Protein AF-J9FDC0-F1 (afdb_monomer)

Sequence (183 aa):
FRLLPKELAAETFVEMDTDAQEILIQGFSDRELREVLDELYVDDAVDIVEEMPANVVRRILAQADPDMRKQINEILRYPENSAGSIMTTEYVALGPDMTVEEAIKRIRRTGIDKETIYTCYVTVGRKLIGLVTVKDLLMCQDDDETLSNIMESNVISVGTLEDKEDVAQMFSKYNFLALPVVD

Solvent-accessible surface area (backbone atoms only — not comparable to f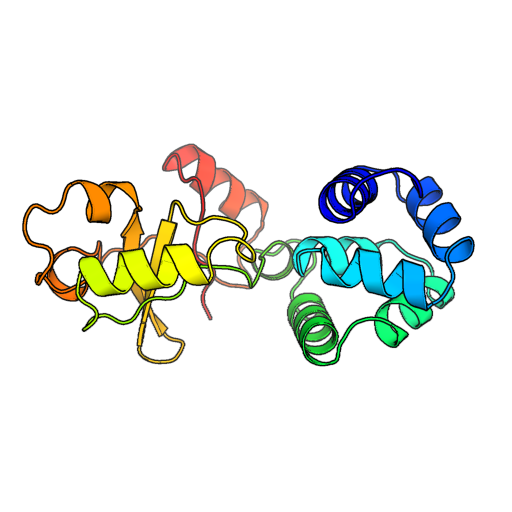ull-atom values): 10344 Å² total; per-residue (Å²): 108,97,85,50,58,62,63,62,36,25,59,53,48,71,76,43,55,68,71,58,41,50,54,48,60,71,71,42,54,70,65,56,48,26,58,36,53,77,59,48,55,56,33,61,53,37,53,54,47,74,76,41,57,73,75,55,33,56,49,51,63,69,44,42,53,75,65,60,41,49,51,35,63,55,34,73,68,36,56,85,62,13,39,32,41,74,46,66,83,41,61,42,79,42,52,42,82,34,24,38,50,56,48,54,54,47,44,75,73,53,37,86,77,24,84,42,60,59,58,29,38,25,32,62,91,90,42,81,59,24,32,43,36,49,65,55,55,72,67,50,90,52,52,79,45,37,38,67,80,71,37,47,59,88,66,78,66,45,44,38,79,37,46,40,69,60,52,53,49,48,33,68,75,68,68,49,95,75,76,53,73,46,133

Nearest PDB structures (foldseek):
  8gpv-assembly1_A-2  TM=9.488E-01  e=2.029E-16  Clostridiales bacterium
  5x9g-assembly1_A  TM=9.330E-01  e=2.149E-16  Thermus thermophilus HB8
  5x9h-assembly1_A  TM=9.234E-01  e=4.296E-16  Thermus thermophilus HB8
  2oux-assembly1_B  TM=9.269E-01  e=1.153E-14  Enterococcus faecalis V583
  8gps-assembly1_A-2  TM=9.498E-01  e=3.453E-14  Chryseobacterium hispalense

pLDDT: mean 95.39, std 2.5, range [82.69, 98.75]

Foldseek 3Di:
DVVDDLLVVLVVLLPDDLVVNQVVLVVDDLVNLLSSLVNDFLLSLLVNLVSDDPVSNVSNLVSHDPVSNVLSVVLVVAPCFFPSNNDTPQAAEDEQADFLLRSVVSCVVRVVSHPHQQKHFYDDPNDTQFIDGVVQSVPDPDRNDTNNVRTHRPADAAERHHGNVVVVVVCVVVVDPDHHYDD

Mean predicted aligned error: 3.33 Å

Structure (mmCIF, N/CA/C/O backbone):
data_AF-J9FDC0-F1
#
_entry.id   AF-J9FDC0-F1
#
loop_
_atom_site.group_PDB
_atom_site.id
_atom_site.type_symbol
_atom_site.label_atom_id
_atom_site.label_alt_id
_atom_site.label_comp_id
_atom_site.label_asym_id
_atom_site.label_entity_id
_atom_site.label_seq_id
_atom_site.pdbx_PDB_ins_code
_atom_site.Cartn_x
_atom_site.Cartn_y
_atom_site.Cartn_z
_atom_site.occupancy
_atom_site.B_iso_or_equiv
_atom_site.auth_seq_id
_atom_site.auth_comp_id
_atom_site.auth_asym_id
_atom_site.auth_atom_id
_atom_site.pdbx_PDB_model_num
ATOM 1 N N . PHE A 1 1 ? 17.145 16.347 -12.816 1.00 82.69 1 PHE A N 1
ATOM 2 C CA . PHE A 1 1 ? 17.061 15.013 -12.201 1.00 82.69 1 PHE A CA 1
ATOM 3 C C . PHE A 1 1 ? 18.064 14.826 -11.062 1.00 82.69 1 PHE A C 1
ATOM 5 O O . PHE A 1 1 ? 17.683 15.062 -9.934 1.00 82.69 1 PHE A O 1
ATOM 12 N N . ARG A 1 2 ? 19.360 14.561 -11.309 1.00 83.81 2 ARG A N 1
ATOM 13 C CA . ARG A 1 2 ? 20.382 14.243 -10.269 1.00 83.81 2 ARG A CA 1
ATOM 14 C C . ARG A 1 2 ? 20.638 15.278 -9.153 1.00 83.81 2 ARG A C 1
ATOM 16 O O . ARG A 1 2 ? 21.416 15.011 -8.248 1.00 83.81 2 ARG A O 1
ATOM 23 N N . LEU A 1 3 ? 20.068 16.476 -9.261 1.00 89.94 3 LEU A N 1
ATOM 24 C CA . LEU A 1 3 ? 20.178 17.532 -8.246 1.00 89.94 3 LEU A CA 1
ATOM 25 C C . LEU A 1 3 ? 18.950 17.597 -7.327 1.00 89.94 3 LEU A C 1
ATOM 27 O O . LEU A 1 3 ? 18.958 18.374 -6.377 1.00 89.94 3 LEU A O 1
ATOM 31 N N . LEU A 1 4 ? 17.893 16.844 -7.639 1.00 91.31 4 LEU A N 1
ATOM 32 C CA . LEU A 1 4 ? 16.689 16.783 -6.822 1.00 91.31 4 LEU A CA 1
ATOM 33 C C . LEU A 1 4 ? 16.955 15.927 -5.570 1.00 91.31 4 LEU A C 1
ATOM 35 O O . LEU A 1 4 ? 17.741 14.976 -5.647 1.00 91.31 4 LEU A O 1
ATOM 39 N N . PRO A 1 5 ? 16.317 16.242 -4.427 1.00 92.19 5 PRO A N 1
ATOM 40 C CA . PRO A 1 5 ? 16.155 15.285 -3.333 1.00 92.19 5 PRO A CA 1
ATOM 41 C C . PRO A 1 5 ? 15.552 13.972 -3.846 1.00 92.19 5 PRO A C 1
ATOM 43 O O . PRO A 1 5 ? 14.833 13.994 -4.840 1.00 92.19 5 PRO A O 1
ATOM 46 N N . LYS A 1 6 ? 15.845 12.852 -3.178 1.00 89.00 6 LYS A N 1
ATOM 47 C CA . LYS A 1 6 ? 15.461 11.510 -3.644 1.00 89.00 6 LYS A CA 1
ATOM 48 C C . LYS A 1 6 ? 13.952 11.359 -3.841 1.00 89.00 6 LYS A C 1
ATOM 50 O O . LYS A 1 6 ? 13.545 11.089 -4.963 1.00 89.00 6 LYS A O 1
ATOM 55 N N . GLU A 1 7 ? 13.172 11.668 -2.808 1.00 88.75 7 GLU A N 1
ATOM 56 C CA . GLU A 1 7 ? 11.700 11.681 -2.835 1.00 88.75 7 GLU A CA 1
ATOM 57 C C . GLU A 1 7 ? 11.172 12.489 -4.033 1.00 88.75 7 GLU A C 1
ATOM 59 O O . GLU A 1 7 ? 10.509 11.958 -4.915 1.00 88.75 7 GLU A O 1
ATOM 64 N N . LEU A 1 8 ? 11.589 13.755 -4.163 1.00 91.75 8 LEU A N 1
ATOM 65 C CA . LEU A 1 8 ? 11.153 14.612 -5.271 1.00 91.75 8 LEU A CA 1
ATOM 66 C C . LEU A 1 8 ? 11.609 14.091 -6.646 1.00 91.75 8 LEU A C 1
ATOM 68 O O . LEU A 1 8 ? 10.945 14.327 -7.654 1.00 91.75 8 LEU A O 1
ATOM 72 N N . ALA A 1 9 ? 12.769 13.435 -6.722 1.00 93.31 9 ALA A N 1
ATOM 73 C CA . ALA A 1 9 ? 13.246 12.824 -7.956 1.00 93.31 9 ALA A CA 1
ATOM 74 C C . ALA A 1 9 ? 12.359 11.646 -8.369 1.00 93.31 9 ALA A C 1
ATOM 76 O O . ALA A 1 9 ? 12.083 11.523 -9.559 1.00 93.31 9 ALA A O 1
ATOM 77 N N . ALA A 1 10 ? 11.924 10.827 -7.410 1.00 92.38 10 ALA A N 1
ATOM 78 C CA . ALA A 1 10 ? 11.014 9.710 -7.623 1.00 92.38 10 ALA A CA 1
ATOM 79 C C . ALA A 1 10 ? 9.615 10.201 -8.022 1.00 92.38 10 ALA A C 1
ATOM 81 O O . ALA A 1 10 ? 9.149 9.834 -9.095 1.00 92.38 10 ALA A O 1
ATOM 82 N N . GLU A 1 11 ? 9.029 11.147 -7.280 1.00 91.88 11 GLU A N 1
ATOM 83 C CA . GLU A 1 11 ? 7.750 11.785 -7.643 1.00 91.88 11 GLU A CA 1
ATOM 84 C C . GLU A 1 11 ? 7.802 12.390 -9.053 1.00 91.88 11 GLU A C 1
ATOM 86 O O . GLU A 1 11 ? 6.924 12.177 -9.881 1.00 91.88 11 GLU A O 1
ATOM 91 N N . THR A 1 12 ? 8.881 13.116 -9.372 1.00 94.50 12 THR A N 1
ATOM 92 C CA . THR A 1 12 ? 9.052 13.674 -10.720 1.00 94.50 12 THR A CA 1
ATOM 93 C C . THR A 1 12 ? 9.171 12.567 -11.761 1.00 94.50 12 THR A C 1
ATOM 95 O O . THR A 1 12 ? 8.684 12.741 -12.866 1.00 94.50 12 THR A O 1
ATOM 98 N N . PHE A 1 13 ? 9.862 11.470 -11.446 1.00 94.81 13 PHE A N 1
ATOM 99 C CA . PHE A 1 13 ? 10.098 10.368 -12.373 1.00 94.81 13 PHE A CA 1
ATOM 100 C C . PHE A 1 13 ? 8.802 9.652 -12.760 1.00 94.81 13 PHE A C 1
ATOM 102 O O . PHE A 1 13 ? 8.620 9.377 -13.944 1.00 94.81 13 PHE A O 1
ATOM 109 N N . VAL A 1 14 ? 7.907 9.401 -11.802 1.00 93.69 14 VAL A N 1
ATOM 110 C CA . VAL A 1 14 ? 6.600 8.760 -12.048 1.00 93.69 14 VAL A CA 1
ATOM 111 C C . VAL A 1 14 ? 5.737 9.600 -12.989 1.00 93.69 14 VAL A C 1
ATOM 113 O O . VAL A 1 14 ? 5.135 9.071 -13.912 1.00 93.69 14 VAL A O 1
ATOM 116 N N . GLU A 1 15 ? 5.772 10.924 -12.841 1.00 94.25 15 GLU A N 1
ATOM 117 C CA . GLU A 1 15 ? 4.987 11.864 -13.656 1.00 94.25 15 GLU A CA 1
ATOM 118 C C . GLU A 1 15 ? 5.563 12.126 -15.065 1.00 94.25 15 GLU A C 1
ATOM 120 O O . GLU A 1 15 ? 5.009 12.908 -15.845 1.00 94.25 15 GLU A O 1
ATOM 125 N N . MET A 1 16 ? 6.718 11.543 -15.402 1.00 95.25 16 MET A N 1
ATOM 126 C CA . MET A 1 16 ? 7.327 11.694 -16.726 1.00 95.25 16 MET A CA 1
ATOM 127 C C . MET A 1 16 ? 6.704 10.746 -17.746 1.00 95.25 16 MET A C 1
ATOM 129 O O . MET A 1 16 ? 6.276 9.646 -17.421 1.00 95.25 16 MET A O 1
ATOM 133 N N . ASP A 1 17 ? 6.739 11.145 -19.016 1.00 95.19 17 ASP A N 1
ATOM 134 C CA . ASP A 1 17 ? 6.401 10.241 -20.109 1.00 95.19 17 ASP A CA 1
ATOM 135 C C . ASP A 1 17 ? 7.356 9.036 -20.174 1.00 95.19 17 ASP A C 1
ATOM 137 O O . ASP A 1 17 ? 8.543 9.134 -19.837 1.00 95.19 17 ASP A O 1
ATOM 141 N N . THR A 1 18 ? 6.834 7.910 -20.662 1.00 93.50 18 THR A N 1
ATOM 142 C CA . THR A 1 18 ? 7.538 6.625 -20.768 1.00 93.50 18 THR A CA 1
ATOM 143 C C . THR A 1 18 ? 8.871 6.753 -21.522 1.00 93.50 18 THR A C 1
ATOM 145 O O . THR A 1 18 ? 9.878 6.174 -21.112 1.00 93.50 18 THR A O 1
ATOM 148 N N . ASP A 1 19 ? 8.934 7.565 -22.587 1.00 95.06 19 ASP A N 1
ATOM 149 C CA . ASP A 1 19 ? 10.169 7.778 -23.359 1.00 95.06 19 ASP A CA 1
ATOM 150 C C . ASP A 1 19 ? 11.252 8.453 -22.496 1.00 95.06 19 ASP A C 1
ATOM 152 O O . ASP A 1 19 ? 12.425 8.057 -22.496 1.00 95.06 19 ASP A O 1
ATOM 156 N N . ALA A 1 20 ? 10.879 9.478 -21.730 1.00 95.75 20 ALA A N 1
ATOM 157 C CA . ALA A 1 20 ? 11.798 10.179 -20.847 1.00 95.75 20 ALA A CA 1
ATOM 158 C C . ALA A 1 20 ? 12.219 9.328 -19.637 1.00 95.75 20 ALA A C 1
ATOM 160 O O . ALA A 1 20 ? 13.398 9.356 -19.256 1.00 95.75 20 ALA A O 1
ATOM 161 N N . GLN A 1 21 ? 11.300 8.539 -19.071 1.00 95.81 21 GLN A N 1
ATOM 162 C CA . GLN A 1 21 ? 11.619 7.539 -18.053 1.00 95.81 21 GLN A CA 1
ATOM 163 C C . GLN A 1 21 ? 12.634 6.519 -18.588 1.00 95.81 21 GLN A C 1
ATOM 165 O O . GLN A 1 21 ? 13.659 6.285 -17.944 1.00 95.81 21 GLN A O 1
ATOM 170 N N . GLU A 1 22 ? 12.431 5.975 -19.794 1.00 95.69 22 GLU A N 1
ATOM 171 C CA . GLU A 1 22 ? 13.366 5.035 -20.418 1.00 95.69 22 GLU A CA 1
ATOM 172 C C . GLU A 1 22 ? 14.766 5.652 -20.561 1.00 95.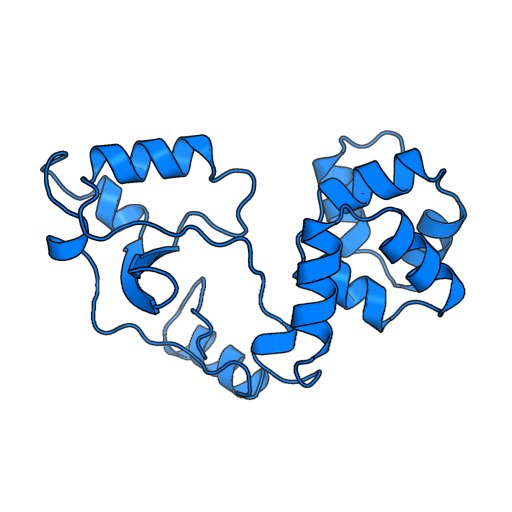69 22 GLU A C 1
ATOM 174 O O . GLU A 1 22 ? 15.765 5.038 -20.163 1.00 95.69 22 GLU A O 1
ATOM 179 N N . ILE A 1 23 ? 14.856 6.881 -21.082 1.00 95.38 23 ILE A N 1
ATOM 180 C CA . ILE A 1 23 ? 16.129 7.603 -21.237 1.00 95.38 23 ILE A CA 1
ATOM 181 C C . ILE A 1 23 ? 16.850 7.732 -19.890 1.00 95.38 23 ILE A C 1
ATOM 183 O O . ILE A 1 23 ? 18.066 7.516 -19.807 1.00 95.38 23 ILE A O 1
ATOM 187 N N . LEU A 1 24 ? 16.118 8.076 -18.830 1.00 94.88 24 LEU A N 1
ATOM 188 C CA . LEU A 1 24 ? 16.674 8.207 -17.488 1.00 94.88 24 LEU A CA 1
ATOM 189 C C . LEU A 1 24 ? 17.163 6.866 -16.944 1.00 94.88 24 LEU A C 1
ATOM 191 O O . LEU A 1 24 ? 18.319 6.782 -16.525 1.00 94.88 24 LEU A O 1
ATOM 195 N N . ILE A 1 25 ? 16.348 5.810 -17.026 1.00 94.56 25 ILE A N 1
ATOM 196 C CA . ILE A 1 25 ? 16.728 4.473 -16.560 1.00 94.56 25 ILE A CA 1
ATOM 197 C C . ILE A 1 25 ? 17.989 4.006 -17.284 1.00 94.56 25 ILE A C 1
ATOM 199 O O . ILE A 1 25 ? 18.922 3.523 -16.642 1.00 94.56 25 ILE A O 1
ATOM 203 N N . GLN A 1 26 ? 18.068 4.174 -18.606 1.00 93.56 26 GLN A N 1
ATOM 204 C CA . GLN A 1 26 ? 19.260 3.822 -19.380 1.00 93.56 26 GLN A CA 1
ATOM 205 C C . GLN A 1 26 ? 20.488 4.652 -18.970 1.00 93.56 26 GLN A C 1
ATOM 207 O O . GLN A 1 26 ? 21.601 4.122 -18.933 1.00 93.56 26 GLN A O 1
ATOM 212 N N . GLY A 1 27 ? 20.292 5.926 -18.626 1.00 93.94 27 GLY A N 1
ATOM 213 C CA . GLY A 1 27 ? 21.344 6.847 -18.197 1.00 93.94 27 GLY A CA 1
ATOM 214 C C . GLY A 1 27 ? 21.777 6.729 -16.730 1.00 93.94 27 GLY A C 1
ATOM 215 O O . GLY A 1 27 ? 22.812 7.301 -16.363 1.00 93.94 27 GLY A O 1
ATOM 216 N N . PHE A 1 28 ? 21.017 6.030 -15.886 1.00 95.00 28 PHE A N 1
ATOM 217 C CA . PHE A 1 28 ? 21.372 5.777 -14.492 1.00 95.00 28 PHE A CA 1
ATOM 218 C C . PHE A 1 28 ? 22.440 4.699 -14.365 1.00 95.00 28 PHE A C 1
ATOM 220 O O . PHE A 1 28 ? 22.511 3.753 -15.148 1.00 95.00 28 PHE A O 1
ATOM 227 N N . SER A 1 29 ? 23.268 4.813 -13.332 1.00 95.12 29 SER A N 1
ATOM 228 C CA . SER A 1 29 ? 23.983 3.673 -12.764 1.00 95.12 29 SER A CA 1
ATOM 229 C C . SER A 1 29 ? 23.015 2.760 -12.008 1.00 95.12 29 SER A C 1
ATOM 231 O O . SER A 1 29 ? 21.943 3.185 -11.591 1.00 95.12 29 SER A O 1
ATOM 233 N N . ASP A 1 30 ? 23.405 1.509 -11.772 1.00 95.06 30 ASP A N 1
ATOM 234 C CA . ASP A 1 30 ? 22.568 0.560 -11.024 1.00 95.06 30 ASP A CA 1
ATOM 235 C C . ASP A 1 30 ? 22.241 1.048 -9.604 1.00 95.06 30 ASP A C 1
ATOM 237 O O . ASP A 1 30 ? 21.142 0.822 -9.108 1.00 95.06 30 ASP A O 1
ATOM 241 N N . ARG A 1 31 ? 23.170 1.785 -8.978 1.00 93.56 31 ARG A N 1
ATOM 242 C CA . ARG A 1 31 ? 22.938 2.423 -7.679 1.00 93.56 31 ARG A CA 1
ATOM 243 C C . ARG A 1 31 ? 21.899 3.538 -7.765 1.00 93.56 31 ARG A C 1
ATOM 245 O O . ARG A 1 31 ? 21.030 3.592 -6.914 1.00 93.56 31 ARG A O 1
ATOM 252 N N . GLU A 1 32 ? 22.001 4.421 -8.757 1.00 93.31 32 GLU A N 1
ATOM 253 C CA . GLU A 1 32 ? 21.024 5.506 -8.943 1.00 93.31 32 GLU A CA 1
ATOM 254 C C . GLU A 1 32 ? 19.632 4.948 -9.249 1.00 93.31 32 GLU A C 1
ATOM 256 O O . GLU A 1 32 ? 18.658 5.435 -8.694 1.00 93.31 32 GLU A O 1
ATOM 261 N N . LEU A 1 33 ? 19.543 3.902 -10.079 1.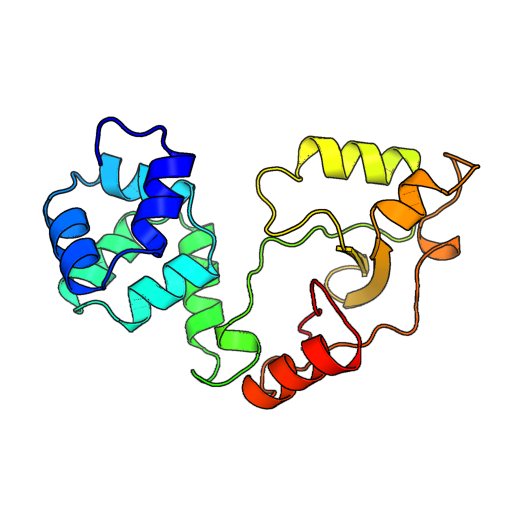00 94.31 33 LEU A N 1
ATOM 262 C CA . LEU A 1 33 ? 18.271 3.239 -10.354 1.00 94.31 33 LEU A CA 1
ATOM 263 C C . LEU A 1 33 ? 17.675 2.652 -9.073 1.00 94.31 33 LEU A C 1
ATOM 265 O O . LEU A 1 33 ? 16.506 2.884 -8.806 1.00 94.31 33 LEU A O 1
ATOM 269 N N . ARG A 1 34 ? 18.475 1.949 -8.260 1.00 94.56 34 ARG A N 1
ATOM 270 C CA . ARG A 1 34 ? 18.004 1.444 -6.966 1.00 94.56 34 ARG A CA 1
ATOM 271 C C . ARG A 1 34 ? 17.505 2.565 -6.058 1.00 94.56 34 ARG A C 1
ATOM 273 O O . ARG A 1 34 ? 16.430 2.441 -5.510 1.00 94.56 34 ARG A O 1
ATOM 280 N N . GLU A 1 35 ? 18.249 3.663 -5.945 1.00 92.25 35 GLU A N 1
ATOM 281 C CA . GLU A 1 35 ? 17.840 4.795 -5.105 1.00 92.25 35 GLU A CA 1
ATOM 282 C C . GLU A 1 35 ? 16.529 5.448 -5.556 1.00 92.25 35 GLU A C 1
ATOM 284 O O . GLU A 1 35 ? 15.860 6.029 -4.718 1.00 92.25 35 GLU A O 1
ATOM 289 N N . VAL A 1 36 ? 16.182 5.390 -6.846 1.00 93.50 36 VAL A N 1
ATOM 290 C CA . VAL A 1 36 ? 14.864 5.834 -7.325 1.00 93.50 36 VAL A CA 1
ATOM 291 C C . VAL A 1 36 ? 13.804 4.789 -6.988 1.00 93.50 36 VAL A C 1
ATOM 293 O O . VAL A 1 36 ? 12.773 5.150 -6.445 1.00 93.50 36 VAL A O 1
ATOM 296 N N . LEU A 1 37 ? 14.069 3.507 -7.267 1.00 94.56 37 LEU A N 1
ATOM 297 C CA . LEU A 1 37 ? 13.124 2.415 -6.998 1.00 94.56 37 LEU A CA 1
ATOM 298 C C . LEU A 1 37 ? 12.781 2.268 -5.508 1.00 94.56 37 LEU A C 1
ATOM 300 O O . LEU A 1 37 ? 11.651 1.924 -5.199 1.00 94.56 37 LEU A O 1
ATOM 304 N N . ASP A 1 38 ? 13.734 2.529 -4.609 1.00 92.88 38 ASP A N 1
ATOM 305 C CA . ASP A 1 38 ? 13.538 2.464 -3.152 1.00 92.88 38 ASP A CA 1
ATOM 306 C C . ASP A 1 38 ? 12.535 3.524 -2.641 1.00 92.88 38 ASP A C 1
ATOM 308 O O . ASP A 1 38 ? 12.036 3.400 -1.527 1.00 92.88 38 ASP A O 1
ATOM 312 N N . GLU A 1 39 ? 12.265 4.566 -3.433 1.00 93.19 39 GLU A N 1
ATOM 313 C CA . GLU A 1 39 ? 11.354 5.671 -3.100 1.00 93.19 39 GLU A CA 1
ATOM 314 C C . GLU A 1 39 ? 10.018 5.573 -3.861 1.00 93.19 39 GLU A C 1
ATOM 316 O O . GLU A 1 39 ? 9.151 6.421 -3.673 1.00 93.19 39 GLU A O 1
ATOM 321 N N . LEU A 1 40 ? 9.858 4.582 -4.748 1.00 94.69 40 LEU A N 1
ATOM 322 C CA . LEU A 1 40 ? 8.609 4.356 -5.475 1.00 94.69 40 LEU A CA 1
ATOM 323 C C . LEU A 1 40 ? 7.656 3.497 -4.655 1.00 94.69 40 LEU A C 1
ATOM 325 O O . LEU A 1 40 ? 8.080 2.538 -4.002 1.00 94.69 40 LEU A O 1
ATOM 329 N N . TYR A 1 41 ? 6.364 3.777 -4.787 1.00 95.75 41 TYR A N 1
ATOM 330 C CA . TYR A 1 41 ? 5.352 2.810 -4.403 1.00 95.75 41 TYR A CA 1
ATOM 331 C C . TYR A 1 41 ? 5.285 1.669 -5.418 1.00 95.75 41 TYR A C 1
ATOM 333 O O . TYR A 1 41 ? 5.700 1.783 -6.578 1.00 95.75 41 TYR A O 1
ATOM 341 N N . VAL A 1 42 ? 4.814 0.514 -4.957 1.00 95.88 42 VAL A N 1
ATOM 342 C CA . VAL A 1 42 ? 4.785 -0.697 -5.776 1.00 95.88 42 VAL A CA 1
ATOM 343 C C . VAL A 1 42 ? 3.925 -0.542 -7.030 1.00 95.88 42 VAL A C 1
ATOM 345 O O . VAL A 1 42 ? 4.279 -1.098 -8.065 1.00 95.88 42 VAL A O 1
ATOM 348 N N . ASP A 1 43 ? 2.818 0.189 -6.953 1.00 95.69 43 ASP A N 1
ATOM 349 C CA . ASP A 1 43 ? 1.916 0.460 -8.070 1.00 95.69 43 ASP A CA 1
ATOM 350 C C . ASP A 1 43 ? 2.615 1.281 -9.155 1.00 95.69 43 ASP A C 1
ATOM 352 O O . ASP A 1 43 ? 2.651 0.840 -10.302 1.00 95.69 43 ASP A O 1
ATOM 356 N N . ASP A 1 44 ? 3.328 2.348 -8.788 1.00 95.50 44 ASP A N 1
ATOM 357 C CA . ASP A 1 44 ? 4.153 3.103 -9.740 1.00 95.50 44 ASP A CA 1
ATOM 358 C C . ASP A 1 44 ? 5.211 2.207 -10.404 1.00 95.50 44 ASP A C 1
ATOM 360 O O . ASP A 1 44 ? 5.440 2.241 -11.616 1.00 95.50 44 ASP A O 1
ATOM 364 N N . ALA A 1 45 ? 5.879 1.365 -9.608 1.00 95.31 45 ALA A N 1
ATOM 365 C CA . ALA A 1 45 ? 6.890 0.447 -10.119 1.00 95.31 45 ALA A CA 1
ATOM 366 C C . ALA A 1 45 ? 6.298 -0.615 -11.064 1.00 95.31 45 ALA A C 1
ATOM 368 O O . ALA A 1 45 ? 6.987 -1.059 -11.989 1.00 95.31 45 ALA A O 1
ATOM 369 N N . VAL A 1 46 ? 5.052 -1.037 -10.833 1.00 95.50 46 VAL A N 1
ATOM 370 C CA . VAL A 1 46 ? 4.307 -1.939 -11.717 1.00 95.50 46 VAL A CA 1
ATOM 371 C C . VAL A 1 46 ? 3.993 -1.241 -13.031 1.00 95.50 46 VAL A C 1
ATOM 373 O O . VAL A 1 46 ? 4.359 -1.796 -14.067 1.00 95.50 46 VAL A O 1
ATOM 376 N N . ASP A 1 47 ? 3.434 -0.033 -12.993 1.00 93.19 47 ASP A N 1
ATOM 377 C CA . ASP A 1 47 ? 3.092 0.748 -14.188 1.00 93.19 47 ASP A CA 1
ATOM 378 C C . ASP A 1 47 ? 4.321 0.931 -15.090 1.00 93.19 47 ASP A C 1
ATOM 380 O O . ASP A 1 47 ? 4.305 0.607 -16.282 1.00 93.19 47 ASP A O 1
ATOM 384 N N . ILE A 1 48 ? 5.459 1.311 -14.498 1.00 94.00 48 ILE A N 1
ATOM 385 C CA . ILE A 1 48 ? 6.728 1.415 -15.227 1.00 94.00 48 ILE A CA 1
ATOM 386 C C . ILE A 1 48 ? 7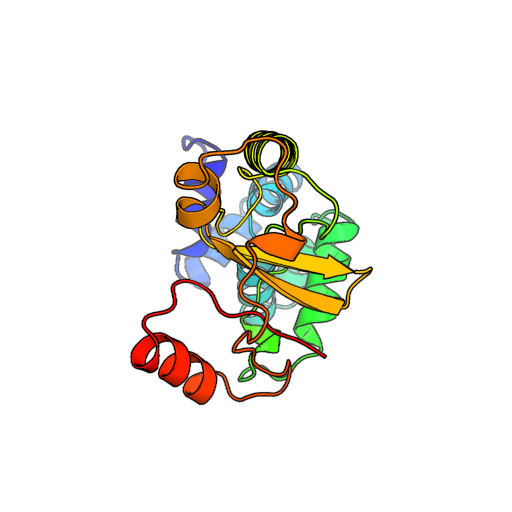.123 0.059 -15.834 1.00 94.00 48 ILE A C 1
ATOM 388 O O . ILE A 1 48 ? 7.605 -0.013 -16.962 1.00 94.00 48 ILE A O 1
ATOM 392 N N . VAL A 1 49 ? 6.974 -1.051 -15.111 1.00 94.69 49 VAL A N 1
ATOM 393 C CA . VAL A 1 49 ? 7.335 -2.376 -15.641 1.00 94.69 49 VAL A CA 1
ATOM 394 C C . VAL A 1 49 ? 6.432 -2.804 -16.803 1.00 94.69 49 VAL A C 1
ATOM 396 O O . VAL A 1 49 ? 6.931 -3.468 -17.716 1.00 94.69 49 VAL A O 1
ATOM 399 N N . GLU A 1 50 ? 5.152 -2.441 -16.793 1.00 93.25 50 GLU A N 1
ATOM 400 C CA . GLU A 1 50 ? 4.200 -2.787 -17.854 1.00 93.25 50 GLU A CA 1
ATOM 401 C C . GLU A 1 50 ? 4.471 -2.028 -19.160 1.00 93.25 50 GLU A C 1
ATOM 403 O O . GLU A 1 50 ? 4.369 -2.613 -20.243 1.00 93.25 50 GLU A O 1
ATOM 408 N N . GLU A 1 51 ? 4.891 -0.765 -19.074 1.00 91.81 51 GLU A N 1
ATOM 409 C CA . GLU A 1 51 ? 5.125 0.076 -20.253 1.00 91.81 51 GLU A CA 1
ATOM 410 C C . GLU A 1 51 ? 6.539 -0.055 -20.850 1.00 91.81 51 GLU A C 1
ATOM 412 O O . GLU A 1 51 ? 6.777 0.301 -22.010 1.00 91.81 51 GLU A O 1
ATOM 417 N N . MET A 1 52 ? 7.502 -0.583 -20.089 1.00 94.75 52 MET A N 1
ATOM 418 C CA . MET A 1 52 ? 8.914 -0.563 -20.479 1.00 94.75 52 MET A CA 1
ATOM 419 C C . MET A 1 52 ? 9.342 -1.730 -21.391 1.00 94.75 52 MET A C 1
ATOM 421 O O . MET A 1 52 ? 8.918 -2.880 -21.234 1.00 94.75 52 MET A O 1
ATOM 425 N N . PRO A 1 53 ? 10.318 -1.511 -22.297 1.00 95.50 53 PRO A N 1
ATOM 426 C CA . PRO A 1 53 ? 10.916 -2.585 -23.084 1.00 95.50 53 PRO A CA 1
ATOM 427 C C . PRO A 1 53 ? 11.574 -3.673 -22.221 1.00 95.50 53 PRO A C 1
ATOM 429 O O . PRO A 1 53 ? 12.179 -3.415 -21.178 1.00 95.50 53 PRO A O 1
ATOM 432 N N . ALA A 1 54 ? 11.576 -4.917 -22.708 1.00 95.00 54 ALA A N 1
ATOM 433 C CA . ALA A 1 54 ? 12.034 -6.081 -21.939 1.00 95.00 54 ALA A CA 1
ATOM 434 C C . ALA A 1 54 ? 13.476 -5.982 -21.387 1.00 95.00 54 ALA A C 1
ATOM 436 O O . ALA A 1 54 ? 13.806 -6.616 -20.383 1.00 95.00 54 ALA A O 1
ATOM 437 N N . ASN A 1 55 ? 14.380 -5.244 -22.040 1.00 93.88 55 ASN A N 1
ATOM 438 C CA . ASN A 1 55 ? 15.732 -4.985 -21.525 1.00 93.88 55 ASN A CA 1
ATOM 439 C C . ASN A 1 55 ? 15.735 -4.043 -20.317 1.00 93.88 55 ASN A C 1
ATOM 441 O O . ASN A 1 55 ? 16.537 -4.256 -19.408 1.00 93.88 55 ASN A O 1
ATOM 445 N N . VAL A 1 56 ? 14.851 -3.048 -20.310 1.00 95.25 56 VAL A N 1
ATOM 446 C CA . VAL A 1 56 ? 14.682 -2.082 -19.224 1.00 95.25 56 VAL A CA 1
ATOM 447 C C . VAL A 1 56 ? 14.006 -2.761 -18.035 1.00 95.25 56 VAL A C 1
ATOM 449 O O . VAL A 1 56 ? 14.559 -2.735 -16.938 1.00 95.25 56 VAL A O 1
ATOM 452 N N . VAL A 1 57 ? 12.929 -3.517 -18.273 1.00 95.88 57 VAL A N 1
ATOM 453 C CA . VAL A 1 57 ? 12.244 -4.330 -17.248 1.00 95.88 57 VAL A CA 1
ATOM 454 C C . VAL A 1 57 ? 13.212 -5.261 -16.521 1.00 95.88 57 VAL A C 1
ATOM 456 O O . VAL A 1 57 ? 13.260 -5.297 -15.292 1.00 95.88 57 VAL A O 1
ATOM 459 N N . ARG A 1 58 ? 14.060 -5.990 -17.263 1.00 95.06 58 ARG A N 1
ATOM 460 C CA . ARG A 1 58 ? 15.080 -6.861 -16.651 1.00 95.06 58 ARG A CA 1
ATOM 461 C C . ARG A 1 58 ? 16.016 -6.102 -15.717 1.00 95.06 58 ARG A C 1
ATOM 463 O O . ARG A 1 58 ? 16.478 -6.679 -14.736 1.00 95.06 58 ARG A O 1
ATOM 470 N N . ARG A 1 59 ? 16.328 -4.850 -16.044 1.00 95.06 59 ARG A N 1
ATOM 471 C CA . ARG A 1 59 ? 17.218 -4.011 -15.250 1.00 95.06 59 ARG A CA 1
ATOM 472 C C . ARG A 1 59 ? 16.519 -3.489 -13.997 1.00 95.06 59 ARG A C 1
ATOM 474 O O . ARG A 1 59 ? 17.108 -3.600 -12.929 1.00 95.06 59 ARG A O 1
ATOM 481 N N . ILE A 1 60 ? 15.272 -3.028 -14.113 1.00 95.50 60 ILE A N 1
ATOM 482 C CA . ILE A 1 60 ? 14.426 -2.628 -12.977 1.00 95.50 60 ILE A CA 1
ATOM 483 C C . ILE A 1 60 ? 14.325 -3.779 -11.971 1.00 95.50 60 ILE A C 1
ATOM 485 O O . ILE A 1 60 ? 14.766 -3.653 -10.832 1.00 95.50 60 ILE A O 1
ATOM 489 N N . LEU A 1 61 ? 13.881 -4.959 -12.418 1.00 95.75 61 LEU A N 1
ATOM 490 C CA . LEU A 1 61 ? 13.705 -6.137 -11.556 1.00 95.75 61 LEU A CA 1
ATOM 491 C C . LEU A 1 61 ? 15.018 -6.683 -10.967 1.00 95.75 61 LEU A C 1
ATOM 493 O O . LEU A 1 61 ? 14.992 -7.470 -10.018 1.00 95.75 61 LEU A O 1
ATOM 497 N N . ALA A 1 62 ? 16.167 -6.348 -11.558 1.00 95.69 62 ALA A N 1
ATOM 498 C CA . ALA A 1 62 ? 17.475 -6.704 -11.014 1.00 95.69 62 ALA A CA 1
ATOM 499 C C . ALA A 1 62 ? 17.942 -5.738 -9.916 1.00 95.69 62 ALA A C 1
ATOM 501 O O . ALA A 1 62 ? 18.760 -6.139 -9.086 1.00 95.69 62 ALA A O 1
ATOM 502 N N . GLN A 1 63 ? 17.456 -4.492 -9.923 1.00 96.44 63 GLN A N 1
ATOM 503 C CA . GLN A 1 63 ? 17.835 -3.474 -8.944 1.00 96.44 63 GLN A CA 1
ATOM 504 C C . GLN A 1 63 ? 16.827 -3.284 -7.816 1.00 96.44 63 GLN A C 1
ATOM 506 O O . GLN A 1 63 ? 17.273 -2.902 -6.734 1.00 96.44 63 GLN A O 1
ATOM 511 N N . ALA A 1 64 ? 15.550 -3.604 -8.046 1.00 96.06 64 ALA A N 1
ATOM 512 C CA . ALA A 1 64 ? 14.528 -3.679 -7.009 1.00 96.06 64 ALA A CA 1
ATOM 513 C C . ALA A 1 64 ? 14.954 -4.643 -5.894 1.00 96.06 64 ALA A C 1
ATOM 515 O O . ALA A 1 64 ? 15.535 -5.708 -6.157 1.00 96.06 64 ALA A O 1
ATOM 516 N N . ASP A 1 65 ? 14.661 -4.281 -4.649 1.00 95.31 65 ASP A N 1
ATOM 517 C CA . ASP A 1 65 ? 14.878 -5.178 -3.526 1.00 95.31 65 ASP A CA 1
ATOM 518 C C . ASP A 1 65 ? 13.961 -6.423 -3.622 1.00 95.31 65 ASP A C 1
ATOM 520 O O . ASP A 1 65 ? 13.001 -6.459 -4.404 1.00 95.31 65 ASP A O 1
ATOM 524 N N . PRO A 1 66 ? 14.268 -7.501 -2.880 1.00 95.62 66 PRO A N 1
ATOM 525 C CA . PRO A 1 66 ? 13.509 -8.744 -2.972 1.00 95.62 66 PRO A CA 1
ATOM 526 C C . PRO A 1 66 ? 12.020 -8.626 -2.618 1.00 95.62 66 PRO A C 1
ATOM 528 O O . PRO A 1 66 ? 11.226 -9.378 -3.191 1.00 95.62 66 PRO A O 1
ATOM 531 N N . ASP A 1 67 ? 11.650 -7.739 -1.692 1.00 94.56 67 ASP A N 1
ATOM 532 C CA . ASP A 1 67 ? 10.269 -7.565 -1.242 1.00 94.56 67 ASP A CA 1
ATOM 533 C C . ASP A 1 67 ? 9.477 -6.757 -2.276 1.00 94.56 67 ASP A C 1
ATOM 535 O O . ASP A 1 67 ? 8.456 -7.259 -2.755 1.00 94.56 67 ASP A O 1
ATOM 539 N N . MET A 1 68 ? 10.016 -5.624 -2.744 1.00 94.94 68 MET A N 1
ATOM 540 C CA . MET A 1 68 ? 9.449 -4.843 -3.853 1.00 94.94 68 MET A CA 1
ATOM 541 C C . MET A 1 68 ? 9.261 -5.716 -5.097 1.00 94.94 68 MET A C 1
ATOM 543 O O . MET A 1 68 ? 8.172 -5.827 -5.662 1.00 94.94 68 MET A O 1
ATOM 547 N N . ARG A 1 69 ? 10.299 -6.467 -5.491 1.00 95.94 69 ARG A N 1
ATOM 548 C CA . ARG A 1 69 ? 10.215 -7.391 -6.630 1.00 95.94 69 ARG A CA 1
ATOM 549 C C . ARG A 1 69 ? 9.115 -8.432 -6.444 1.00 95.94 69 ARG A C 1
ATOM 551 O O . ARG A 1 69 ? 8.477 -8.830 -7.421 1.00 95.94 69 ARG A O 1
ATOM 558 N N . LYS A 1 70 ? 8.924 -8.946 -5.230 1.00 96.00 70 LYS A N 1
ATOM 559 C CA . LYS A 1 70 ? 7.865 -9.915 -4.951 1.00 96.00 70 LYS A CA 1
ATOM 560 C C . LYS A 1 70 ? 6.488 -9.272 -5.116 1.00 96.00 70 LYS A C 1
ATOM 562 O O . LYS A 1 70 ? 5.647 -9.907 -5.746 1.00 96.00 70 LYS A O 1
ATOM 567 N N . GLN A 1 71 ? 6.286 -8.059 -4.602 1.00 95.56 71 GLN A N 1
ATOM 568 C CA . GLN A 1 71 ? 5.016 -7.337 -4.706 1.00 95.56 71 GLN A CA 1
ATOM 569 C C . GLN A 1 71 ? 4.693 -6.977 -6.165 1.00 95.56 71 GLN A C 1
ATOM 571 O O . GLN A 1 71 ? 3.598 -7.294 -6.619 1.00 95.56 71 GLN A O 1
ATOM 576 N N . ILE A 1 72 ? 5.668 -6.493 -6.948 1.00 96.00 72 ILE A N 1
ATOM 577 C CA . ILE A 1 72 ? 5.506 -6.266 -8.399 1.00 96.00 72 ILE A CA 1
ATOM 578 C C . ILE A 1 72 ? 5.007 -7.543 -9.096 1.00 96.00 72 ILE A C 1
ATOM 580 O O . ILE A 1 72 ? 4.016 -7.537 -9.818 1.00 96.00 72 ILE A O 1
ATOM 584 N N . ASN A 1 73 ? 5.654 -8.689 -8.844 1.00 94.62 73 ASN A N 1
ATOM 585 C CA . ASN A 1 73 ? 5.247 -9.969 -9.444 1.00 94.62 73 ASN A CA 1
ATOM 586 C C . ASN A 1 73 ? 3.903 -10.507 -8.925 1.00 94.62 73 ASN A C 1
ATOM 588 O O . ASN A 1 73 ? 3.372 -11.457 -9.505 1.00 94.62 73 ASN A O 1
ATOM 592 N N . GLU A 1 74 ? 3.412 -10.008 -7.793 1.00 94.50 74 GLU A N 1
ATOM 593 C CA . GLU A 1 74 ? 2.093 -10.335 -7.259 1.00 94.50 74 GLU A CA 1
ATOM 594 C C . GLU A 1 74 ? 1.024 -9.511 -7.976 1.00 94.50 74 GLU A C 1
ATOM 596 O O . GLU A 1 74 ? 0.061 -10.097 -8.466 1.00 94.50 74 GLU A O 1
ATOM 601 N N . ILE A 1 75 ? 1.251 -8.203 -8.127 1.00 96.38 75 ILE A N 1
ATOM 602 C CA . ILE A 1 75 ? 0.335 -7.273 -8.794 1.00 96.38 75 ILE A CA 1
ATOM 603 C C . ILE A 1 75 ? 0.188 -7.599 -10.286 1.00 96.38 75 ILE A C 1
ATOM 605 O O . ILE A 1 75 ? -0.933 -7.743 -10.763 1.00 96.38 75 ILE A O 1
ATOM 609 N N . LEU A 1 76 ? 1.291 -7.884 -10.991 1.00 95.00 76 LEU A N 1
ATOM 610 C CA . LEU A 1 76 ? 1.291 -8.269 -12.418 1.00 95.00 76 LEU A CA 1
ATOM 611 C C . LEU A 1 76 ? 0.511 -9.565 -12.738 1.00 95.00 76 LEU A C 1
ATOM 613 O O . LEU A 1 76 ? 0.438 -9.991 -13.892 1.00 95.00 76 LEU A O 1
ATOM 617 N N . ARG A 1 77 ? -0.020 -10.270 -11.730 1.00 95.25 77 ARG A N 1
ATOM 618 C CA . ARG A 1 77 ? -0.909 -11.428 -11.932 1.00 95.25 77 ARG A CA 1
ATOM 619 C C . ARG A 1 77 ? -2.364 -11.022 -12.111 1.00 95.25 77 ARG A C 1
ATOM 621 O O . ARG A 1 77 ? -3.146 -11.846 -12.592 1.00 95.25 77 ARG A O 1
ATOM 628 N N . TYR A 1 78 ? -2.734 -9.825 -11.671 1.00 96.62 78 TYR A N 1
ATOM 629 C CA . TYR A 1 78 ? -4.084 -9.318 -11.822 1.00 96.62 78 TYR A CA 1
ATOM 630 C C . TYR A 1 78 ? -4.310 -8.809 -13.250 1.00 96.62 78 TYR A C 1
ATOM 632 O O . TYR A 1 78 ? -3.361 -8.429 -13.934 1.00 96.62 78 TYR A O 1
ATOM 640 N N . PRO A 1 79 ? -5.557 -8.834 -13.747 1.00 95.62 79 PRO A N 1
ATOM 641 C CA . PRO A 1 79 ? -5.879 -8.233 -15.036 1.00 95.62 79 PRO A CA 1
ATOM 642 C C . PRO A 1 79 ? -5.576 -6.727 -15.049 1.00 95.62 79 PRO A C 1
ATOM 644 O O . PRO A 1 79 ? -5.951 -6.034 -14.112 1.00 95.62 79 PRO A O 1
ATOM 647 N N . GLU A 1 80 ? -5.010 -6.216 -16.144 1.00 91.06 80 GLU A N 1
ATOM 648 C CA . GLU A 1 80 ? -4.627 -4.800 -16.355 1.00 91.06 80 GLU A CA 1
ATOM 649 C C . GLU A 1 80 ? -5.727 -3.777 -15.993 1.00 91.06 80 GLU A C 1
ATOM 651 O O . GLU A 1 80 ? -5.452 -2.672 -15.534 1.00 91.06 80 GLU A O 1
ATOM 656 N N . ASN A 1 81 ? -7.002 -4.141 -16.165 1.00 94.69 81 ASN A N 1
ATOM 657 C CA . ASN A 1 81 ? -8.146 -3.262 -15.900 1.00 94.69 81 ASN A CA 1
ATOM 658 C C . ASN A 1 81 ? -8.888 -3.594 -14.599 1.00 94.69 81 ASN A C 1
ATOM 660 O O . ASN A 1 81 ? -10.081 -3.322 -14.491 1.00 94.69 81 ASN A O 1
ATOM 664 N N . SER A 1 82 ? -8.210 -4.199 -13.624 1.00 97.31 82 SER A N 1
ATOM 665 C CA . SER A 1 82 ? -8.822 -4.601 -12.356 1.00 97.31 82 SER A CA 1
ATOM 666 C C . SER A 1 82 ? -8.377 -3.738 -11.177 1.00 97.31 82 SER A C 1
ATOM 668 O O . SER A 1 82 ? -7.354 -3.066 -11.233 1.00 97.31 82 SER A O 1
ATOM 670 N N . ALA A 1 83 ? -9.105 -3.791 -10.063 1.00 97.62 83 ALA A N 1
ATOM 671 C CA . ALA A 1 83 ? -8.688 -3.160 -8.815 1.00 97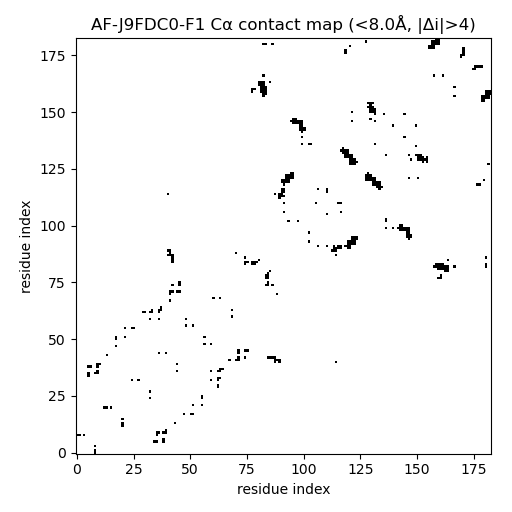.62 83 ALA A CA 1
ATOM 672 C C . ALA A 1 83 ? -7.295 -3.638 -8.378 1.00 97.62 83 ALA A C 1
ATOM 674 O O . ALA A 1 83 ? -6.517 -2.864 -7.834 1.00 97.62 83 ALA A O 1
ATOM 675 N N . GLY A 1 84 ? -6.980 -4.913 -8.627 1.00 96.88 84 GLY A N 1
ATOM 676 C CA . GLY A 1 84 ? -5.706 -5.512 -8.266 1.00 96.88 84 GLY A CA 1
ATOM 677 C C . GLY A 1 84 ? -4.514 -4.993 -9.067 1.00 96.88 84 GLY A C 1
ATOM 678 O O . GLY A 1 84 ? -3.409 -5.082 -8.547 1.00 96.88 84 GLY A O 1
ATOM 679 N N . SER A 1 85 ? -4.706 -4.462 -10.282 1.00 95.25 85 SER A N 1
ATOM 680 C CA . SER A 1 85 ? -3.606 -3.884 -11.074 1.00 95.25 85 SER A CA 1
ATOM 681 C C . SER A 1 85 ? -3.274 -2.448 -10.677 1.00 95.25 85 SER A C 1
ATOM 683 O O . SER A 1 85 ? -2.141 -2.037 -10.857 1.00 95.25 85 SER A O 1
ATOM 685 N N . ILE A 1 86 ? -4.229 -1.716 -10.095 1.00 94.44 86 ILE A N 1
ATOM 686 C CA . ILE A 1 86 ? -4.065 -0.305 -9.701 1.00 94.44 86 ILE A CA 1
ATOM 687 C C . ILE A 1 86 ? -3.941 -0.105 -8.182 1.00 94.44 86 ILE A C 1
ATOM 689 O O . ILE A 1 86 ? -4.090 1.011 -7.687 1.00 94.44 86 ILE A O 1
ATOM 693 N N . MET A 1 87 ? -3.792 -1.185 -7.409 1.00 96.50 87 MET A N 1
ATOM 694 C CA . MET A 1 87 ? -3.682 -1.101 -5.953 1.00 96.50 87 MET A CA 1
ATOM 695 C C . MET A 1 87 ? -2.227 -1.008 -5.511 1.00 96.50 87 MET A C 1
ATOM 697 O O . MET A 1 87 ? -1.365 -1.734 -5.999 1.00 96.50 87 MET A O 1
ATOM 701 N N . THR A 1 88 ? -2.003 -0.232 -4.460 1.00 96.38 88 THR A N 1
ATOM 702 C CA . THR A 1 88 ? -0.749 -0.236 -3.713 1.00 96.38 88 THR A CA 1
ATOM 703 C C . THR A 1 88 ? -0.848 -1.118 -2.467 1.00 96.38 88 THR A C 1
ATOM 705 O O . THR A 1 88 ? -1.924 -1.306 -1.883 1.00 96.38 88 THR A O 1
ATOM 708 N N . THR A 1 89 ? 0.276 -1.669 -2.012 1.00 94.38 89 THR A N 1
ATOM 709 C CA . THR A 1 89 ? 0.333 -2.465 -0.773 1.00 94.38 89 THR A CA 1
ATOM 710 C C . THR A 1 89 ? 0.749 -1.636 0.446 1.00 94.38 89 THR A C 1
ATOM 712 O O . THR A 1 89 ? 0.758 -2.123 1.583 1.00 94.38 89 THR A O 1
ATOM 715 N N . GLU A 1 90 ? 1.041 -0.358 0.230 1.00 95.69 90 GLU A N 1
ATOM 716 C CA . GLU A 1 90 ? 1.652 0.567 1.166 1.00 95.69 90 GLU A CA 1
ATOM 717 C C . GLU A 1 90 ? 0.580 1.273 2.008 1.00 95.69 90 GLU A C 1
ATOM 719 O O . GLU A 1 90 ? 0.591 2.482 2.211 1.00 95.69 90 GLU A O 1
ATOM 724 N N . TYR A 1 91 ? -0.348 0.500 2.575 1.00 96.00 91 TYR A N 1
ATOM 725 C CA . TYR A 1 91 ? -1.416 1.006 3.439 1.00 96.00 91 TYR A CA 1
ATOM 726 C C . TYR A 1 91 ? -1.108 0.833 4.931 1.00 96.00 91 TYR A C 1
ATOM 728 O O . TYR A 1 91 ? -0.309 -0.013 5.359 1.00 96.00 91 TYR A O 1
ATOM 736 N N . VAL A 1 92 ? -1.768 1.635 5.772 1.00 97.12 92 VAL A N 1
ATOM 737 C CA . VAL A 1 92 ? -1.653 1.513 7.229 1.00 97.12 92 VAL A CA 1
ATOM 738 C C . VAL A 1 92 ? -2.550 0.383 7.737 1.00 97.12 92 VAL A C 1
ATOM 740 O O . VAL A 1 92 ? -3.772 0.510 7.767 1.00 97.12 92 VAL A O 1
ATOM 743 N N . ALA A 1 93 ? -1.929 -0.706 8.195 1.00 96.62 93 ALA A N 1
ATOM 744 C CA . ALA A 1 93 ? -2.598 -1.801 8.894 1.00 96.62 93 ALA A CA 1
ATOM 745 C C . ALA A 1 93 ? -2.443 -1.669 10.419 1.00 96.62 93 ALA A C 1
ATOM 747 O O . ALA A 1 93 ? -1.314 -1.573 10.929 1.00 96.62 93 ALA A O 1
ATOM 748 N N . LEU A 1 94 ? -3.563 -1.724 11.139 1.00 97.94 94 LEU A N 1
ATOM 749 C CA . LEU A 1 94 ? -3.657 -1.670 12.601 1.00 97.94 94 LEU A CA 1
ATOM 750 C C . LEU A 1 94 ? -4.361 -2.921 13.154 1.00 97.94 94 LEU A C 1
ATOM 752 O O . LEU A 1 94 ? -5.121 -3.583 12.445 1.00 97.94 94 LEU A O 1
ATOM 756 N N . GLY A 1 95 ? -4.088 -3.257 14.416 1.00 98.19 95 GLY A N 1
ATOM 757 C CA . GLY A 1 95 ? -4.741 -4.368 15.116 1.00 98.19 95 GLY A CA 1
ATOM 758 C C . GLY A 1 95 ? -5.958 -3.896 15.921 1.00 98.19 95 GLY A C 1
ATOM 759 O O . GLY A 1 95 ? -5.917 -2.786 16.447 1.00 98.19 95 GLY A O 1
ATOM 760 N N . PRO A 1 96 ? -7.020 -4.712 16.061 1.00 98.25 96 PRO A N 1
ATOM 761 C CA . PRO A 1 96 ? -8.244 -4.311 16.767 1.00 98.25 96 PRO A CA 1
ATOM 762 C C . PRO A 1 96 ? -8.029 -4.006 18.252 1.00 98.25 96 PRO A C 1
ATOM 764 O O . PRO A 1 96 ? -8.712 -3.145 18.799 1.00 98.25 96 PRO A O 1
ATOM 767 N N . ASP A 1 97 ? -7.073 -4.688 18.881 1.00 98.31 97 ASP A N 1
ATOM 768 C CA . ASP A 1 97 ? -6.779 -4.546 20.309 1.00 98.31 97 ASP A CA 1
ATOM 769 C C . ASP A 1 97 ? -5.823 -3.380 20.611 1.00 98.31 97 ASP A C 1
ATOM 771 O O . ASP A 1 97 ? -5.506 -3.145 21.773 1.00 98.31 97 ASP A O 1
ATOM 775 N N . MET A 1 98 ? -5.336 -2.668 19.584 1.00 98.56 98 MET A N 1
ATOM 776 C CA . MET A 1 98 ? -4.507 -1.479 19.794 1.00 98.56 98 MET A CA 1
ATOM 777 C C . MET A 1 98 ? -5.340 -0.380 20.440 1.00 98.56 98 MET A C 1
ATOM 779 O O . MET A 1 98 ? -6.492 -0.171 20.050 1.00 98.56 98 MET A O 1
ATOM 783 N N . THR A 1 99 ? -4.748 0.354 21.375 1.00 98.75 99 THR A N 1
ATOM 784 C CA . THR A 1 99 ? -5.370 1.588 21.862 1.00 98.75 99 THR A CA 1
ATOM 785 C C . THR A 1 99 ? -5.226 2.713 20.835 1.00 98.75 99 THR A C 1
ATOM 787 O O . THR A 1 99 ? -4.389 2.648 19.922 1.00 98.75 99 THR A O 1
ATOM 790 N N . VAL A 1 100 ? -6.016 3.777 20.980 1.00 98.69 100 VAL A N 1
ATOM 791 C CA . VAL A 1 100 ? -5.870 5.000 20.175 1.00 98.69 100 VAL A CA 1
ATOM 792 C C . VAL A 1 100 ? -4.444 5.550 20.268 1.00 98.69 100 VAL A C 1
ATOM 794 O O . VAL A 1 100 ? -3.840 5.889 19.243 1.00 98.69 100 VAL A O 1
ATOM 797 N N . GLU A 1 101 ? -3.856 5.577 21.467 1.00 98.56 101 GLU A N 1
ATOM 798 C CA . GLU A 1 101 ? -2.486 6.056 21.663 1.00 98.56 101 GLU A CA 1
ATOM 799 C C . GLU A 1 101 ? -1.459 5.210 20.888 1.00 98.56 101 GLU A C 1
ATOM 801 O O . GLU A 1 101 ? -0.561 5.739 20.216 1.00 98.56 101 GLU A O 1
ATOM 806 N N . GLU A 1 102 ? -1.590 3.884 20.954 1.00 98.62 102 GLU A N 1
ATOM 807 C CA . GLU A 1 102 ? -0.720 2.942 20.248 1.00 98.62 102 GLU A CA 1
ATOM 808 C C . GLU A 1 102 ? -0.854 3.071 18.729 1.00 98.62 102 GLU A C 1
ATOM 810 O O . GLU A 1 102 ? 0.158 3.072 18.016 1.00 98.62 102 GLU A O 1
ATOM 815 N N . ALA A 1 103 ? -2.082 3.238 18.232 1.00 98.38 103 ALA A N 1
ATOM 816 C CA . ALA A 1 103 ? -2.367 3.455 16.821 1.00 98.38 103 ALA A CA 1
ATOM 817 C C . ALA A 1 103 ? -1.687 4.728 16.300 1.00 98.38 103 ALA A C 1
ATOM 819 O O . ALA A 1 103 ? -0.956 4.679 15.307 1.00 98.38 103 ALA A O 1
ATOM 820 N N . ILE A 1 104 ? -1.835 5.855 17.005 1.00 98.19 104 ILE A N 1
ATOM 821 C CA . ILE A 1 104 ? -1.196 7.128 16.635 1.00 98.19 104 ILE A CA 1
ATOM 822 C C . ILE A 1 104 ? 0.333 7.001 16.663 1.00 98.19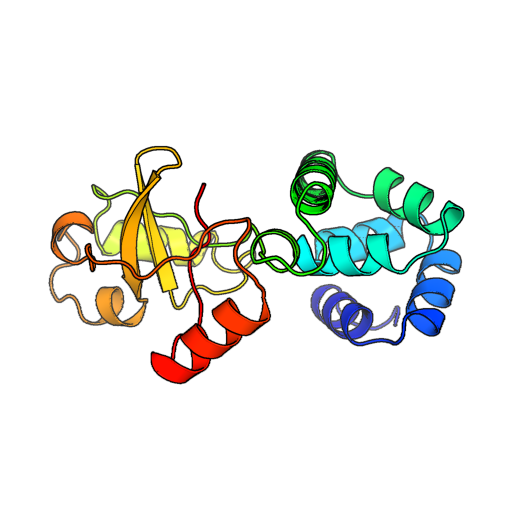 104 ILE A C 1
ATOM 824 O O . ILE A 1 104 ? 1.014 7.474 15.747 1.00 98.19 104 ILE A O 1
ATOM 828 N N . LYS A 1 105 ? 0.902 6.346 17.685 1.00 97.94 105 LYS A N 1
ATOM 829 C CA . LYS A 1 105 ? 2.352 6.091 17.766 1.00 97.94 105 LYS A CA 1
ATOM 830 C C . LYS A 1 105 ? 2.846 5.252 16.589 1.00 97.94 105 LYS A C 1
ATOM 832 O O . LYS A 1 105 ? 3.901 5.556 16.030 1.00 97.94 105 LYS A O 1
ATOM 837 N N . ARG A 1 106 ? 2.093 4.224 16.192 1.00 97.19 106 ARG A N 1
ATOM 838 C CA . ARG A 1 106 ? 2.409 3.394 15.025 1.00 97.19 106 ARG A CA 1
ATOM 839 C C . ARG A 1 106 ? 2.369 4.206 13.735 1.00 97.19 106 ARG A C 1
ATOM 841 O O . ARG A 1 106 ? 3.356 4.179 13.007 1.00 97.19 106 ARG A O 1
ATOM 848 N N . ILE A 1 107 ? 1.307 4.981 13.506 1.00 97.44 107 ILE A N 1
ATOM 849 C CA . ILE A 1 107 ? 1.180 5.859 12.332 1.00 97.44 107 ILE A CA 1
ATOM 850 C C . ILE A 1 107 ? 2.366 6.823 12.250 1.00 97.44 107 ILE A C 1
ATOM 852 O O . ILE A 1 107 ? 2.998 6.925 11.208 1.00 97.44 107 ILE A O 1
ATOM 856 N N . ARG A 1 108 ? 2.750 7.472 13.356 1.00 96.88 108 ARG A N 1
ATOM 857 C CA . ARG A 1 108 ? 3.919 8.373 13.375 1.00 96.88 108 ARG A CA 1
ATOM 858 C C . ARG A 1 108 ? 5.232 7.681 13.020 1.00 96.88 108 ARG A C 1
ATOM 860 O O . ARG A 1 108 ? 6.133 8.329 12.504 1.00 96.88 108 ARG A O 1
ATOM 867 N N . ARG A 1 109 ? 5.367 6.395 13.347 1.00 95.56 109 ARG A N 1
ATOM 868 C CA . ARG A 1 109 ? 6.590 5.626 13.100 1.00 95.56 109 ARG A CA 1
ATOM 869 C C . ARG A 1 109 ? 6.683 5.110 11.667 1.00 95.56 109 ARG A C 1
ATOM 871 O O . ARG A 1 109 ? 7.793 4.989 11.170 1.00 95.56 109 ARG A O 1
ATOM 878 N N . THR A 1 110 ? 5.559 4.738 11.060 1.00 93.81 110 THR A N 1
ATOM 879 C CA . THR A 1 110 ? 5.550 4.009 9.780 1.00 93.81 110 THR A CA 1
ATOM 880 C C . THR A 1 110 ? 4.852 4.749 8.653 1.00 93.81 110 THR A C 1
ATOM 882 O O . THR A 1 110 ? 4.855 4.252 7.543 1.00 93.81 110 THR A O 1
ATOM 885 N N . GLY A 1 111 ? 4.180 5.863 8.937 1.00 91.94 111 GLY A N 1
ATOM 886 C CA . GLY A 1 111 ? 3.273 6.526 8.002 1.00 91.94 111 GLY A CA 1
ATOM 887 C C . GLY A 1 111 ? 3.949 7.309 6.883 1.00 91.94 111 GLY A C 1
ATOM 888 O O . GLY A 1 111 ? 3.241 7.750 5.993 1.00 91.94 111 GLY A O 1
ATOM 889 N N . ILE A 1 112 ? 5.270 7.503 6.941 1.00 90.19 112 ILE A N 1
ATOM 890 C CA . ILE A 1 112 ? 6.020 8.167 5.867 1.00 90.19 112 ILE A CA 1
ATOM 891 C C . ILE A 1 112 ? 6.161 7.261 4.636 1.00 90.19 112 ILE A C 1
ATOM 893 O O . ILE A 1 112 ? 6.082 7.751 3.524 1.00 90.19 112 ILE A O 1
ATOM 897 N N . ASP A 1 113 ? 6.251 5.944 4.848 1.00 90.62 113 ASP A N 1
ATOM 898 C CA . ASP A 1 113 ? 6.368 4.927 3.792 1.00 90.62 113 ASP A CA 1
ATOM 899 C C . ASP A 1 113 ? 4.982 4.363 3.407 1.00 90.62 113 ASP A C 1
ATOM 901 O O . ASP A 1 113 ? 4.805 3.149 3.225 1.00 90.62 113 ASP A O 1
ATOM 905 N N . LYS A 1 114 ? 3.944 5.207 3.468 1.00 95.00 114 LYS A N 1
ATOM 906 C CA . LYS A 1 114 ? 2.549 4.816 3.240 1.00 95.00 114 LYS A CA 1
ATOM 907 C C . LYS A 1 114 ? 1.881 5.794 2.304 1.00 95.00 114 LYS A C 1
ATOM 909 O O . LYS A 1 114 ? 1.932 6.992 2.555 1.00 95.00 114 LYS A O 1
ATOM 914 N N . GLU A 1 115 ? 1.139 5.242 1.352 1.00 94.50 115 GLU A N 1
ATOM 915 C CA . GLU A 1 115 ? 0.370 5.993 0.361 1.00 94.50 115 GLU A CA 1
ATOM 916 C C . GLU A 1 115 ? -0.516 7.047 1.026 1.00 94.50 115 GLU A C 1
ATOM 918 O O . GLU A 1 115 ? -0.556 8.224 0.677 1.00 94.50 115 GLU A O 1
ATOM 923 N N . THR A 1 116 ? -1.214 6.629 2.081 1.00 95.69 116 THR A N 1
ATOM 924 C CA . THR A 1 116 ? -1.951 7.558 2.917 1.00 95.69 116 THR A CA 1
ATOM 925 C C . THR A 1 116 ? -2.021 7.084 4.354 1.00 95.69 116 THR A C 1
ATOM 927 O O . THR A 1 116 ? -2.178 5.899 4.655 1.00 95.69 116 THR A O 1
ATOM 930 N N . ILE A 1 117 ? -1.964 8.052 5.265 1.00 96.81 117 ILE A N 1
ATOM 931 C CA . ILE A 1 117 ? -2.269 7.836 6.677 1.00 96.81 117 ILE A CA 1
ATOM 932 C C . ILE A 1 117 ? -3.718 8.179 7.015 1.00 96.81 117 ILE A C 1
ATOM 934 O O . ILE A 1 117 ? -4.163 7.860 8.109 1.00 96.81 117 ILE A O 1
ATOM 938 N N . TYR A 1 118 ? -4.468 8.847 6.130 1.00 96.38 118 TYR A N 1
ATOM 939 C CA . TYR A 1 118 ? -5.786 9.383 6.484 1.00 96.38 118 TYR A CA 1
ATOM 940 C C . TYR A 1 118 ? -6.832 8.302 6.741 1.00 96.38 118 TYR A C 1
ATOM 942 O O . TYR A 1 118 ? -7.678 8.490 7.618 1.00 96.38 118 TYR A O 1
ATOM 950 N N . THR A 1 119 ? -6.727 7.178 6.035 1.00 96.50 119 THR A N 1
ATOM 951 C CA . THR A 1 119 ? -7.553 5.985 6.224 1.00 96.50 119 THR A CA 1
ATOM 952 C C . THR A 1 119 ? -6.650 4.833 6.640 1.00 96.50 119 THR A C 1
ATOM 954 O O . THR A 1 119 ? -5.721 4.474 5.924 1.00 96.50 119 THR A O 1
ATOM 957 N N . CYS A 1 120 ? -6.921 4.252 7.805 1.00 97.31 120 CYS A N 1
ATOM 958 C CA . CYS A 1 120 ? -6.194 3.111 8.343 1.00 97.31 120 CYS A CA 1
ATOM 959 C C . CYS A 1 120 ? -7.123 1.898 8.408 1.00 97.31 120 CYS A C 1
ATOM 961 O O . CYS A 1 120 ? -8.267 2.001 8.852 1.00 97.31 120 CYS A O 1
ATOM 963 N N . TYR A 1 121 ? -6.621 0.732 8.019 1.00 98.00 121 TYR A N 1
ATOM 964 C CA . TYR A 1 121 ? -7.397 -0.502 8.001 1.00 98.00 121 TYR A CA 1
ATOM 965 C C . TYR A 1 121 ? -7.115 -1.333 9.250 1.00 98.00 121 TYR A C 1
ATOM 967 O O . TYR A 1 121 ? -5.961 -1.593 9.603 1.00 98.00 121 TYR A O 1
ATOM 975 N N . VAL A 1 122 ? -8.176 -1.772 9.922 1.00 98.38 122 VAL A N 1
ATOM 976 C CA . VAL A 1 122 ? -8.099 -2.665 11.077 1.00 98.38 122 VAL A CA 1
ATOM 977 C C . VAL A 1 122 ? -8.197 -4.101 10.579 1.00 98.38 122 VAL A C 1
ATOM 979 O O . VAL A 1 122 ? -9.144 -4.476 9.881 1.00 98.38 122 VAL A O 1
ATOM 982 N N . THR A 1 123 ? -7.197 -4.912 10.920 1.00 97.81 123 THR A N 1
ATOM 983 C CA . THR A 1 123 ? -7.040 -6.267 10.378 1.00 97.81 123 THR A CA 1
ATOM 984 C C . THR A 1 123 ? -6.754 -7.296 11.465 1.00 97.81 123 THR A C 1
ATOM 986 O O . THR A 1 123 ? -6.109 -7.008 12.474 1.00 97.81 123 THR A O 1
ATOM 989 N N . VAL A 1 124 ? -7.207 -8.531 11.240 1.00 97.00 124 VAL A N 1
ATOM 990 C CA . VAL A 1 124 ? -6.794 -9.712 12.015 1.00 97.00 124 VAL A CA 1
ATOM 991 C C . VAL A 1 124 ? -6.086 -10.668 11.065 1.00 97.00 124 VAL A C 1
ATOM 993 O O . VAL A 1 124 ? -6.698 -11.256 10.171 1.00 97.00 124 VAL A O 1
ATOM 996 N N . GLY A 1 125 ? -4.768 -10.798 11.227 1.00 93.25 125 GLY A N 1
ATOM 997 C CA . GLY A 1 125 ? -3.928 -11.462 10.232 1.00 93.25 125 GLY A CA 1
ATOM 998 C C . GLY A 1 125 ? -3.890 -10.647 8.938 1.00 93.25 125 GLY A C 1
ATOM 999 O O . GLY A 1 125 ? -3.350 -9.549 8.931 1.00 93.25 125 GLY A O 1
ATOM 1000 N N . ARG A 1 126 ? -4.468 -11.180 7.855 1.00 89.69 126 ARG A N 1
ATOM 1001 C CA . ARG A 1 126 ? -4.634 -10.475 6.566 1.00 89.69 126 ARG A CA 1
ATOM 1002 C C . ARG A 1 126 ? -6.091 -10.126 6.250 1.00 89.69 126 ARG A C 1
ATOM 1004 O O . ARG A 1 126 ? -6.382 -9.666 5.157 1.00 89.69 126 ARG A O 1
ATOM 1011 N N . LYS A 1 127 ? -7.012 -10.361 7.188 1.00 96.38 127 LYS A N 1
ATOM 1012 C CA . LYS A 1 127 ? -8.440 -10.130 6.971 1.00 96.38 127 LYS A CA 1
ATOM 1013 C C . LYS A 1 127 ? -8.835 -8.738 7.448 1.00 96.38 127 LYS A C 1
ATOM 1015 O O . LYS A 1 127 ? -8.630 -8.420 8.620 1.00 96.38 127 LYS A O 1
ATOM 1020 N N . LEU A 1 128 ? -9.446 -7.959 6.560 1.00 98.06 128 LEU A N 1
ATOM 1021 C CA . LEU A 1 128 ? -10.089 -6.689 6.884 1.00 98.06 128 LEU A CA 1
ATOM 1022 C C . LEU A 1 128 ? -11.291 -6.922 7.810 1.00 98.06 128 LEU A C 1
ATOM 1024 O O . LEU A 1 128 ? -12.151 -7.755 7.519 1.00 98.06 128 LEU A O 1
ATOM 1028 N N . ILE A 1 129 ? -11.335 -6.202 8.931 1.00 98.19 129 ILE A N 1
ATOM 1029 C CA . ILE A 1 129 ? -12.452 -6.257 9.892 1.00 98.19 129 ILE A CA 1
ATOM 1030 C C . ILE A 1 129 ? -13.053 -4.885 10.204 1.00 98.19 129 ILE A C 1
ATOM 1032 O O . ILE A 1 129 ? -14.137 -4.817 10.778 1.00 98.19 129 ILE A O 1
ATOM 1036 N N . GLY A 1 130 ? -12.363 -3.810 9.832 1.00 98.12 130 GLY A N 1
ATOM 1037 C CA . GLY A 1 130 ? -12.852 -2.454 10.003 1.00 98.12 130 GLY A CA 1
ATOM 1038 C C . GLY A 1 130 ? -11.881 -1.422 9.452 1.00 98.12 130 GLY A C 1
ATOM 1039 O O . GLY A 1 130 ? -10.806 -1.761 8.954 1.00 98.12 130 GLY A O 1
ATOM 1040 N N . LEU A 1 131 ? -12.249 -0.154 9.565 1.00 97.56 131 LEU A N 1
ATOM 1041 C CA . LEU A 1 131 ? -11.364 0.972 9.291 1.00 97.56 131 LEU A CA 1
ATOM 1042 C C . LEU A 1 131 ? -11.535 2.067 10.339 1.00 97.56 131 LEU A C 1
ATOM 1044 O O . LEU A 1 131 ? -12.584 2.186 10.969 1.00 97.56 131 LEU A O 1
ATOM 1048 N N . VAL A 1 132 ? -10.494 2.872 10.501 1.00 97.69 132 VAL A N 1
ATOM 1049 C CA . VAL A 1 132 ? -10.504 4.110 11.283 1.00 97.69 132 VAL A CA 1
ATOM 1050 C C . VAL A 1 132 ? -9.810 5.190 10.474 1.00 97.69 132 VAL A C 1
ATOM 1052 O O . VAL A 1 132 ? -8.800 4.939 9.815 1.00 97.69 132 VAL A O 1
ATOM 1055 N N . THR A 1 133 ? -10.324 6.409 10.522 1.00 97.12 133 THR A N 1
ATOM 1056 C CA . THR A 1 133 ? -9.622 7.559 9.957 1.00 97.12 133 THR A CA 1
ATOM 1057 C C . THR A 1 133 ? -8.719 8.196 11.007 1.00 97.12 133 THR A C 1
ATOM 1059 O O . THR A 1 133 ? -8.965 8.101 12.211 1.00 97.12 133 THR A O 1
ATOM 1062 N N . VAL A 1 134 ? -7.692 8.932 10.575 1.00 95.81 134 VAL A N 1
ATOM 1063 C CA . VAL A 1 134 ? -6.897 9.761 11.504 1.00 95.81 134 VAL A CA 1
ATOM 1064 C C . VAL A 1 134 ? -7.781 10.765 12.243 1.00 95.81 134 VAL A C 1
ATOM 1066 O O . VAL A 1 134 ? -7.514 11.082 13.398 1.00 95.81 134 VAL A O 1
ATOM 1069 N N . LYS A 1 135 ? -8.866 11.234 11.617 1.00 96.50 135 LYS A N 1
ATOM 1070 C CA . LYS A 1 135 ? -9.851 12.078 12.292 1.00 96.50 135 LYS A CA 1
ATOM 1071 C C . LYS A 1 135 ? -10.509 11.341 13.459 1.00 96.50 135 LYS A C 1
ATOM 1073 O O . LYS A 1 135 ? -10.611 11.936 14.523 1.00 96.50 135 LYS A O 1
ATOM 1078 N N . ASP A 1 136 ? -10.917 10.087 13.288 1.00 96.75 136 ASP A N 1
ATOM 1079 C CA . ASP A 1 136 ? -11.546 9.308 14.365 1.00 96.75 136 ASP A CA 1
ATOM 1080 C C . ASP A 1 136 ? -10.588 9.147 15.548 1.00 96.75 136 ASP A C 1
ATOM 1082 O O . ASP A 1 136 ? -10.960 9.424 16.688 1.00 96.75 136 ASP A O 1
ATOM 1086 N N . LEU A 1 137 ? -9.321 8.825 15.262 1.00 98.00 137 LEU A N 1
ATOM 1087 C CA . LEU A 1 137 ? -8.269 8.710 16.276 1.00 98.00 137 LEU A CA 1
ATOM 1088 C C . LEU A 1 137 ? -8.036 10.028 17.027 1.00 98.00 137 LEU A C 1
ATOM 1090 O O . LEU A 1 137 ? -7.926 10.028 18.245 1.00 98.00 137 LEU A O 1
ATOM 1094 N N . LEU A 1 138 ? -7.980 11.159 16.317 1.00 97.62 138 LEU A N 1
ATOM 1095 C CA . LEU A 1 138 ? -7.748 12.473 16.930 1.00 97.62 138 LEU A CA 1
ATOM 1096 C C . LEU A 1 138 ? -8.961 13.022 17.691 1.00 97.62 138 LEU A C 1
ATOM 1098 O O . LEU A 1 138 ? -8.804 13.921 18.517 1.00 97.62 138 LEU A O 1
ATOM 1102 N N . MET A 1 139 ? -10.168 12.557 17.367 1.00 97.88 139 MET A N 1
ATOM 1103 C CA . MET A 1 139 ? -11.408 13.000 18.011 1.00 97.88 139 MET A CA 1
ATOM 1104 C C . MET A 1 139 ? -11.801 12.114 19.197 1.00 97.88 139 MET A C 1
ATOM 1106 O O . MET A 1 139 ? -12.584 12.565 20.043 1.00 97.88 139 MET A O 1
ATOM 1110 N N . CYS A 1 140 ? -11.267 10.891 19.286 1.00 97.81 140 CYS A N 1
ATOM 1111 C CA . CYS A 1 140 ? -11.436 10.046 20.460 1.00 97.81 140 CYS A CA 1
ATOM 1112 C C . CYS A 1 140 ? -10.884 10.762 21.700 1.00 97.81 140 CYS A C 1
ATOM 1114 O O . CYS A 1 140 ? -9.782 11.301 21.683 1.00 97.81 140 CYS A O 1
ATOM 1116 N N . GLN A 1 141 ? -11.689 10.823 22.761 1.00 97.00 141 GLN A N 1
ATOM 1117 C CA . GLN A 1 141 ? -11.310 11.503 24.005 1.00 97.00 141 GLN A CA 1
ATOM 1118 C C . GLN A 1 141 ? -10.541 10.589 24.962 1.00 97.00 141 GLN A C 1
ATOM 1120 O O . GLN A 1 141 ? -9.927 11.085 25.904 1.00 97.00 141 GLN A O 1
ATOM 1125 N N . ASP A 1 142 ? -10.630 9.278 24.748 1.00 97.88 142 ASP A N 1
ATOM 1126 C CA . ASP A 1 142 ? -9.972 8.264 25.558 1.00 97.88 142 ASP A CA 1
ATOM 1127 C C . ASP A 1 142 ? -8.845 7.620 24.745 1.00 97.88 142 ASP A C 1
ATOM 1129 O O . ASP A 1 142 ? -9.083 6.962 23.730 1.00 97.88 142 ASP A O 1
ATOM 1133 N N . ASP A 1 143 ? -7.614 7.856 25.192 1.00 97.75 143 ASP A N 1
ATOM 1134 C CA . ASP A 1 143 ? -6.395 7.345 24.569 1.00 97.75 143 ASP A CA 1
ATOM 1135 C C . ASP A 1 143 ? -6.224 5.829 24.786 1.00 97.75 143 ASP A C 1
ATOM 1137 O O . ASP A 1 143 ? -5.528 5.178 23.998 1.00 97.75 143 ASP A O 1
ATOM 1141 N N . ASP A 1 144 ? -6.874 5.271 25.818 1.00 98.44 144 ASP A N 1
ATOM 1142 C CA . ASP A 1 144 ? -6.856 3.846 26.169 1.00 98.44 144 ASP A CA 1
ATOM 1143 C C . ASP A 1 144 ? -7.986 3.054 25.480 1.00 98.44 144 ASP A C 1
ATOM 1145 O O . ASP A 1 144 ? -8.015 1.822 25.554 1.00 98.44 144 ASP A O 1
ATOM 1149 N N . GLU A 1 145 ? -8.904 3.733 24.780 1.00 98.56 145 GLU A N 1
ATOM 1150 C CA . GLU A 1 145 ? -9.968 3.078 24.019 1.00 98.56 145 GLU A CA 1
ATOM 1151 C C . GLU A 1 145 ? -9.383 2.241 22.874 1.00 98.56 145 GLU A C 1
ATOM 1153 O O . GLU A 1 145 ? -8.439 2.646 22.189 1.00 98.56 145 GLU A O 1
ATOM 1158 N N . THR A 1 146 ? -9.948 1.054 22.654 1.00 98.56 146 THR A N 1
ATOM 1159 C CA . THR A 1 146 ? -9.446 0.120 21.637 1.00 98.56 146 THR A CA 1
ATOM 1160 C C . THR A 1 146 ? -10.011 0.428 20.257 1.00 98.56 146 THR A C 1
ATOM 1162 O O . THR A 1 146 ? -11.169 0.832 20.117 1.00 98.56 146 THR A O 1
ATOM 1165 N N . LEU A 1 147 ? -9.239 0.144 19.204 1.00 98.50 147 LEU A N 1
ATOM 1166 C CA . LEU A 1 147 ? -9.706 0.326 17.827 1.00 98.50 147 LEU A CA 1
ATOM 1167 C C . LEU A 1 147 ? -10.968 -0.485 17.525 1.00 98.50 147 LEU A C 1
ATOM 1169 O O . LEU A 1 147 ? -11.826 -0.019 16.782 1.00 98.50 147 LEU A O 1
ATOM 1173 N N . SER A 1 148 ? -11.118 -1.664 18.133 1.00 98.06 148 SER A N 1
ATOM 1174 C CA . SER A 1 148 ? -12.312 -2.500 17.981 1.00 98.06 148 SER A CA 1
ATOM 1175 C C . SER A 1 148 ? -13.617 -1.801 18.387 1.00 98.06 148 SER A C 1
ATOM 1177 O O . SER A 1 148 ? -14.665 -2.111 17.822 1.00 98.06 148 SER A O 1
ATOM 1179 N N . ASN A 1 149 ? -13.549 -0.837 19.311 1.00 97.81 149 ASN A N 1
ATOM 1180 C CA . ASN A 1 149 ? -14.708 -0.103 19.817 1.00 97.81 149 ASN A CA 1
ATOM 1181 C C . ASN A 1 149 ? -15.027 1.163 19.009 1.00 97.81 149 ASN A C 1
ATOM 1183 O O . ASN A 1 149 ? -16.152 1.656 19.089 1.00 97.81 149 ASN A O 1
ATOM 1187 N N . ILE A 1 150 ? -14.070 1.683 18.233 1.00 97.94 150 ILE A N 1
ATOM 1188 C CA . ILE A 1 150 ? -14.231 2.936 17.474 1.00 97.94 150 ILE A CA 1
ATOM 1189 C C . ILE A 1 150 ? -14.216 2.755 15.952 1.00 97.94 150 ILE A C 1
ATOM 1191 O O . ILE A 1 150 ? -14.564 3.688 15.232 1.00 97.94 150 ILE A O 1
ATOM 1195 N N . MET A 1 151 ? -13.808 1.589 15.446 1.00 98.12 151 MET A N 1
ATOM 1196 C CA . MET A 1 151 ? -13.738 1.328 14.008 1.00 98.12 151 MET A CA 1
ATOM 1197 C C . MET A 1 151 ? -15.118 1.258 13.348 1.00 98.12 151 MET A C 1
ATOM 1199 O O . MET A 1 151 ? -16.077 0.730 13.913 1.00 98.12 151 MET A O 1
ATOM 1203 N N . GLU A 1 152 ? -15.188 1.693 12.091 1.00 97.44 152 GLU A N 1
ATOM 1204 C CA . GLU A 1 152 ? -16.298 1.347 11.208 1.00 97.44 152 GLU A CA 1
ATOM 1205 C C . GLU A 1 152 ? -16.110 -0.099 10.742 1.00 97.44 152 GLU A C 1
ATOM 1207 O O . GLU A 1 152 ? -15.112 -0.431 10.102 1.00 97.44 152 GLU A O 1
ATOM 1212 N N . SER A 1 153 ? -17.063 -0.965 11.083 1.00 96.56 153 SER A N 1
ATOM 1213 C CA . SER A 1 153 ? -17.013 -2.399 10.766 1.00 96.56 153 SER A CA 1
ATOM 1214 C C . SER A 1 153 ? -17.718 -2.734 9.452 1.00 96.56 153 SER A C 1
ATOM 1216 O O . SER A 1 153 ? -17.390 -3.735 8.813 1.00 96.56 153 SER A O 1
ATOM 1218 N N . ASN A 1 154 ? -18.656 -1.892 9.010 1.00 95.31 154 ASN A N 1
ATOM 1219 C CA . ASN A 1 154 ? -19.324 -2.031 7.725 1.00 95.31 154 ASN A CA 1
ATOM 1220 C C . ASN A 1 154 ? -18.516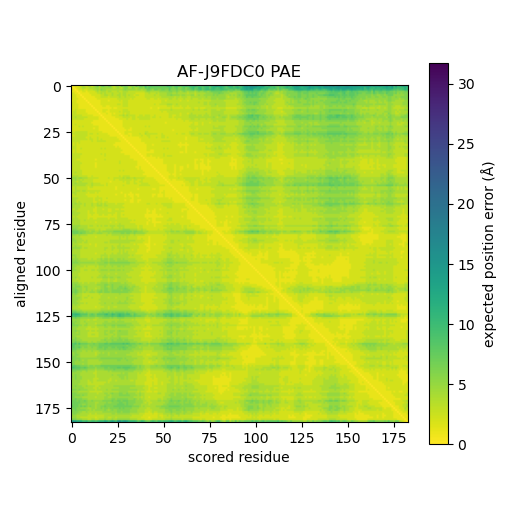 -1.328 6.628 1.00 95.31 154 ASN A C 1
ATOM 1222 O O . ASN A 1 154 ? -18.896 -0.276 6.107 1.00 95.31 154 ASN A O 1
ATOM 1226 N N . VAL A 1 155 ? -17.365 -1.915 6.312 1.00 95.81 155 VAL A N 1
ATOM 1227 C CA . VAL A 1 155 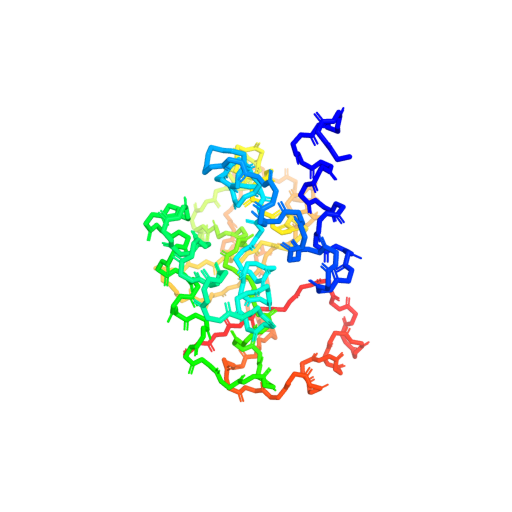? -16.431 -1.366 5.333 1.00 95.81 155 VAL A CA 1
ATOM 1228 C C . VAL A 1 155 ? -16.910 -1.656 3.917 1.00 95.81 155 VAL A C 1
ATOM 1230 O O . VAL A 1 155 ? -17.155 -2.803 3.549 1.00 95.81 155 VAL A O 1
ATOM 1233 N N . ILE A 1 156 ? -16.991 -0.605 3.106 1.00 95.75 156 ILE A N 1
ATOM 1234 C CA . ILE A 1 156 ? -17.119 -0.748 1.659 1.00 95.75 156 ILE A CA 1
ATOM 1235 C C . ILE A 1 156 ? -15.736 -1.105 1.109 1.00 95.75 156 ILE A C 1
ATOM 1237 O O . ILE A 1 156 ? -14.785 -0.351 1.297 1.00 95.75 156 ILE A O 1
ATOM 1241 N N . SER A 1 157 ? -15.634 -2.254 0.449 1.00 96.69 157 SER A N 1
ATOM 1242 C CA . SER A 1 157 ? -14.408 -2.776 -0.160 1.00 96.69 157 SER A CA 1
ATOM 1243 C C . SER A 1 157 ? -14.680 -3.262 -1.579 1.00 96.69 157 SER A C 1
ATOM 1245 O O . SER A 1 157 ? -15.834 -3.521 -1.925 1.00 96.69 157 SER A O 1
ATOM 1247 N N . VAL A 1 158 ? -13.617 -3.445 -2.356 1.00 97.44 158 VAL A N 1
ATOM 1248 C CA . VAL A 1 158 ? -13.671 -3.987 -3.723 1.00 97.44 158 VAL A CA 1
ATOM 1249 C C . VAL A 1 158 ? -12.871 -5.274 -3.834 1.00 97.44 158 VAL A C 1
ATOM 1251 O O . VAL A 1 158 ? -11.930 -5.499 -3.071 1.00 97.44 158 VAL A O 1
ATOM 1254 N N . GLY A 1 159 ? -13.261 -6.139 -4.763 1.00 97.88 159 GLY A N 1
ATOM 1255 C CA . GLY A 1 159 ? -12.517 -7.367 -5.043 1.00 97.88 159 GLY A CA 1
ATOM 1256 C C . GLY A 1 159 ? -11.303 -7.101 -5.930 1.00 97.88 159 GLY A C 1
ATOM 1257 O O . GLY A 1 159 ? -11.355 -6.240 -6.801 1.00 97.88 159 GLY A O 1
ATOM 1258 N N . THR A 1 160 ? -10.237 -7.890 -5.793 1.00 97.19 160 THR A N 1
ATOM 1259 C CA . THR A 1 160 ? -9.036 -7.780 -6.656 1.00 97.19 160 THR A CA 1
ATOM 1260 C C . THR A 1 160 ? -9.315 -7.878 -8.161 1.00 97.19 160 THR A C 1
ATOM 1262 O O . THR A 1 160 ? -8.541 -7.363 -8.958 1.00 97.19 160 THR A O 1
ATOM 1265 N N . LEU A 1 161 ? -10.414 -8.523 -8.565 1.00 97.81 161 LEU A N 1
ATOM 1266 C CA . LEU A 1 161 ? -10.807 -8.708 -9.969 1.00 97.81 161 LEU A CA 1
ATOM 1267 C C . LEU A 1 161 ? -11.886 -7.725 -10.448 1.00 97.81 161 LEU A C 1
ATOM 1269 O O . LEU A 1 161 ? -12.356 -7.853 -11.577 1.00 97.81 161 LEU A O 1
ATOM 1273 N N . GLU A 1 162 ? -12.329 -6.811 -9.588 1.00 98.00 162 GLU A N 1
ATOM 1274 C CA . GLU A 1 162 ? -13.353 -5.822 -9.926 1.00 98.00 162 GLU A CA 1
ATOM 1275 C C . GLU A 1 162 ? -12.813 -4.814 -10.941 1.00 98.00 162 GLU A C 1
ATOM 1277 O O . GLU A 1 162 ? -11.628 -4.499 -10.912 1.00 98.00 162 GLU A O 1
ATOM 1282 N N . ASP A 1 163 ? -13.655 -4.338 -11.857 1.00 98.00 163 ASP A N 1
ATOM 1283 C CA . ASP A 1 163 ? -13.229 -3.436 -12.926 1.00 98.00 163 ASP A CA 1
ATOM 1284 C C . ASP A 1 163 ? -12.816 -2.065 -12.366 1.00 98.00 163 ASP A C 1
ATOM 1286 O O . ASP A 1 163 ? -13.495 -1.495 -11.507 1.00 98.00 163 ASP A O 1
ATOM 1290 N N . LYS A 1 164 ? -11.698 -1.515 -12.849 1.00 96.12 164 LYS A N 1
ATOM 1291 C CA . LYS A 1 164 ? -11.174 -0.237 -12.347 1.00 96.12 164 LYS A CA 1
ATOM 1292 C C . LYS A 1 164 ? -12.127 0.945 -12.570 1.00 96.12 164 LYS A C 1
ATOM 1294 O O . LYS A 1 164 ? -12.101 1.898 -11.791 1.00 96.12 164 LYS A O 1
ATOM 1299 N N . GLU A 1 165 ? -12.985 0.910 -13.592 1.00 96.50 165 GLU A N 1
ATOM 1300 C CA . GLU A 1 165 ? -13.995 1.947 -13.823 1.00 96.50 165 GLU A CA 1
ATOM 1301 C C . GLU A 1 165 ? -15.103 1.888 -12.766 1.00 96.50 165 GLU A C 1
ATOM 1303 O O . GLU A 1 165 ? -15.562 2.932 -12.290 1.00 96.50 165 GLU A O 1
ATOM 1308 N N . ASP A 1 166 ? -15.502 0.684 -12.350 1.00 96.31 166 ASP A N 1
ATOM 1309 C CA . ASP A 1 166 ? -16.461 0.487 -11.259 1.00 96.31 166 ASP A CA 1
ATOM 1310 C C . ASP A 1 166 ? -15.862 0.955 -9.923 1.00 96.31 166 ASP A C 1
ATOM 1312 O O . ASP A 1 166 ? -16.509 1.697 -9.172 1.00 96.31 166 ASP A O 1
ATOM 1316 N N . VAL A 1 167 ? -14.585 0.639 -9.673 1.00 96.75 167 VAL A N 1
ATOM 1317 C CA . VAL A 1 167 ? -13.823 1.166 -8.528 1.00 96.75 167 VAL A CA 1
ATOM 1318 C C . VAL A 1 167 ? -13.838 2.699 -8.535 1.00 96.75 167 VAL A C 1
ATOM 1320 O O . VAL A 1 167 ? -14.222 3.320 -7.540 1.00 96.75 167 VAL A O 1
ATOM 1323 N N . ALA A 1 168 ? -13.508 3.338 -9.661 1.00 95.06 168 ALA A N 1
ATOM 1324 C CA . ALA A 1 168 ? -13.501 4.798 -9.789 1.00 95.06 168 ALA A CA 1
ATOM 1325 C C . ALA A 1 168 ? -14.883 5.431 -9.519 1.00 95.06 168 ALA A C 1
ATOM 1327 O O . ALA A 1 168 ? -14.989 6.493 -8.885 1.00 95.06 168 ALA A O 1
ATOM 1328 N N . GLN A 1 169 ? -15.969 4.770 -9.933 1.00 95.69 169 GLN A N 1
ATOM 1329 C CA . GLN A 1 169 ? -17.329 5.210 -9.611 1.00 95.69 169 GLN A CA 1
ATOM 1330 C C . GLN A 1 169 ? -17.609 5.165 -8.103 1.00 95.69 169 GLN A C 1
ATOM 1332 O O . GLN A 1 169 ? -18.297 6.052 -7.584 1.00 95.69 169 GLN A O 1
ATOM 1337 N N . MET A 1 170 ? -17.067 4.185 -7.373 1.00 94.94 170 MET A N 1
ATOM 1338 C CA . MET A 1 170 ? -17.227 4.091 -5.918 1.00 94.94 170 MET A CA 1
ATOM 1339 C C . MET A 1 170 ? -16.547 5.247 -5.184 1.00 94.94 170 MET A C 1
ATOM 1341 O O . MET A 1 170 ? -17.166 5.822 -4.282 1.00 94.94 170 MET A O 1
ATOM 1345 N N . PHE A 1 171 ? -15.342 5.646 -5.604 1.00 94.75 171 PHE A N 1
ATOM 1346 C CA . PHE A 1 171 ? -14.664 6.829 -5.060 1.00 94.75 171 PHE A CA 1
ATOM 1347 C C . PHE A 1 171 ? -15.544 8.077 -5.171 1.00 94.75 171 PHE A C 1
ATOM 1349 O O . PHE A 1 171 ? -15.762 8.775 -4.180 1.00 94.75 171 PHE A O 1
ATOM 1356 N N . SER A 1 172 ? -16.137 8.304 -6.346 1.00 92.88 172 SER A N 1
ATOM 1357 C CA . SER A 1 172 ? -17.019 9.453 -6.590 1.00 92.88 172 SER A CA 1
ATOM 1358 C C . SER A 1 172 ? -18.328 9.376 -5.798 1.00 92.88 172 SER A C 1
ATOM 1360 O O . SER A 1 172 ? -18.784 10.369 -5.234 1.00 92.88 172 SER A O 1
ATOM 1362 N N . LYS A 1 173 ? -18.949 8.193 -5.740 1.00 94.81 173 LYS A N 1
ATOM 1363 C CA . LYS A 1 173 ? -20.251 7.981 -5.092 1.00 94.81 173 LYS A CA 1
ATOM 1364 C C . LYS A 1 173 ? -20.196 8.168 -3.578 1.00 94.81 173 LYS A C 1
ATOM 1366 O O . LYS A 1 173 ? -21.139 8.709 -3.000 1.00 94.81 173 LYS A O 1
ATOM 1371 N N . TYR A 1 174 ? -19.128 7.690 -2.945 1.00 92.44 174 TYR A N 1
ATOM 1372 C CA . TYR A 1 174 ? -18.977 7.701 -1.489 1.00 92.44 174 TYR A CA 1
ATOM 1373 C C . TYR A 1 174 ? -17.996 8.767 -0.990 1.00 92.44 174 TYR A C 1
ATOM 1375 O O . TYR A 1 174 ? -17.832 8.917 0.220 1.00 92.44 174 TYR A O 1
ATOM 1383 N N . ASN A 1 175 ? -17.395 9.538 -1.904 1.00 91.31 175 ASN A N 1
ATOM 1384 C CA . ASN A 1 175 ? -16.390 10.558 -1.607 1.00 91.31 175 ASN A CA 1
ATOM 1385 C C . ASN A 1 175 ? -15.234 9.988 -0.765 1.00 91.31 175 ASN A C 1
ATOM 1387 O O . ASN A 1 175 ? -14.834 10.560 0.253 1.00 91.31 175 ASN A O 1
ATOM 1391 N N . PHE A 1 176 ? -14.747 8.814 -1.171 1.00 92.38 176 PHE A N 1
ATOM 1392 C CA . PHE A 1 176 ? -13.617 8.158 -0.527 1.00 92.38 176 PHE A CA 1
ATOM 1393 C C . PHE A 1 176 ? -12.295 8.769 -0.981 1.00 92.38 176 PHE A C 1
ATOM 1395 O O . PHE A 1 176 ? -12.166 9.219 -2.114 1.00 92.38 176 PHE A O 1
ATOM 1402 N N . LEU A 1 177 ? -11.313 8.768 -0.079 1.00 91.25 177 LEU A N 1
ATOM 1403 C CA . LEU A 1 177 ? -9.916 9.073 -0.403 1.00 91.25 177 LEU A CA 1
ATOM 1404 C C . LEU A 1 177 ? -9.105 7.806 -0.686 1.00 91.25 177 LEU A C 1
ATOM 1406 O O . LEU A 1 177 ? -8.110 7.863 -1.388 1.00 91.25 177 LEU A O 1
ATOM 1410 N N . ALA A 1 178 ? -9.535 6.673 -0.133 1.00 94.94 178 ALA A N 1
ATOM 1411 C CA . ALA A 1 178 ? -8.938 5.362 -0.333 1.00 94.94 178 ALA A CA 1
ATOM 1412 C C . ALA A 1 178 ? -10.029 4.296 -0.196 1.00 94.94 178 ALA A C 1
ATOM 1414 O O . ALA A 1 178 ? -10.988 4.489 0.561 1.00 94.94 178 ALA A O 1
ATOM 1415 N N . LEU A 1 179 ? -9.870 3.181 -0.907 1.00 96.19 179 LEU A N 1
ATOM 1416 C CA . LEU A 1 179 ? -10.804 2.060 -0.907 1.00 96.19 179 LEU A CA 1
ATOM 1417 C C . LEU A 1 179 ? -10.018 0.751 -0.728 1.00 96.19 179 LEU A C 1
ATOM 1419 O O . LEU A 1 179 ? -9.057 0.531 -1.464 1.00 96.19 179 LEU A O 1
ATOM 1423 N N . PRO A 1 180 ? -10.375 -0.113 0.238 1.00 97.31 180 PRO A N 1
ATOM 1424 C CA . PRO A 1 180 ? -9.649 -1.355 0.447 1.00 97.31 180 PRO A CA 1
ATOM 1425 C C . PRO A 1 180 ? -9.980 -2.380 -0.636 1.00 97.31 180 PRO A C 1
ATOM 1427 O O . PRO A 1 180 ? -11.153 -2.633 -0.927 1.00 97.31 180 PRO A O 1
ATOM 1430 N N . VAL A 1 181 ? -8.934 -3.020 -1.155 1.00 97.62 181 VAL A N 1
ATOM 1431 C CA . VAL A 1 181 ? -9.021 -4.162 -2.070 1.00 97.62 181 VAL A CA 1
ATOM 1432 C C . VAL A 1 181 ? -8.852 -5.461 -1.274 1.00 97.62 181 VAL A C 1
ATOM 1434 O O . VAL A 1 181 ? -7.945 -5.566 -0.446 1.00 97.62 181 VAL A O 1
ATOM 1437 N N . VAL A 1 182 ? -9.740 -6.436 -1.484 1.00 96.88 182 VAL A N 1
ATOM 1438 C CA . VAL A 1 182 ? -9.783 -7.713 -0.743 1.00 96.88 182 VAL A CA 1
ATOM 1439 C C . VAL A 1 182 ? -9.856 -8.934 -1.672 1.00 96.88 182 VAL A C 1
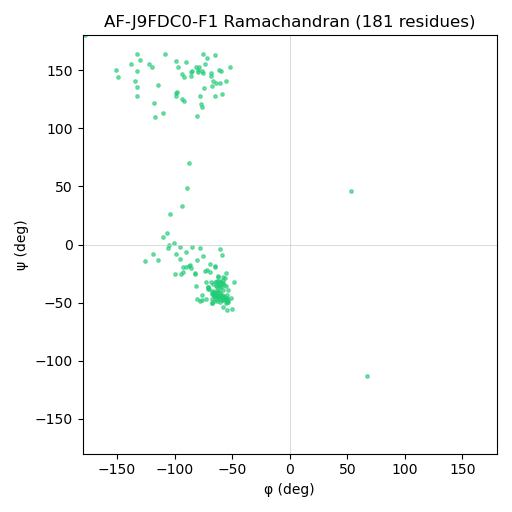ATOM 1441 O O . VAL A 1 182 ? -10.262 -8.820 -2.834 1.00 96.88 182 VAL A O 1
ATOM 1444 N N . ASP A 1 183 ? -9.466 -10.100 -1.143 1.00 89.69 183 ASP A N 1
ATOM 1445 C CA . ASP A 1 183 ? -9.475 -11.421 -1.792 1.00 89.69 183 ASP A CA 1
ATOM 1446 C C . ASP A 1 183 ? -10.373 -12.465 -1.092 1.00 89.69 183 ASP A C 1
ATOM 1448 O O . ASP A 1 183 ? -10.704 -12.312 0.110 1.00 89.69 183 ASP A O 1
#

Secondary structure (DSSP, 8-state):
-TTS-HHHHHHHHHTS-HHHHHHHHHHS-HHHHHHHHTTS-HHHHHHHHHHS-HHHHHHHHHHS-HHHHHHHHHHTTS-TTBTTTS--S-EEEE-TT-BHHHHHHHHHHHGGGSSEEEEEEEEETTEEEEEEEHHHHHH-S-TT-BHHHHSB-S---EETTSBHHHHHHHHHHHT-S---EE-

Radius of gyration: 18.28 Å; Cα contacts (8 Å, |Δi|>4): 240; chains: 1; bounding box: 44×29×50 Å

InterPro domains:
  IPR000644 CBS domain [PF00571] (84-139)
  IPR000644 CBS domain [PF00571] (148-183)
  IPR000644 CBS domain [PS51371] (87-147)
  IPR006668 Magnesium transporter, MgtE intracellular domain [PF03448] (1-81)
  IPR006668 Magnesium transporter, MgtE intracellular domain [SM00924] (1-83)
  IPR006669 Magnesium transporter MgtE [PTHR43773] (1-183)
  IPR038076 MgtE, N-terminal domain superfamily [G3DSA:1.25.60.10] (1-78)
  IPR046342 CBS domain superfamily [G3DSA:3.10.580.10] (79-183)
  IPR046342 CBS domain superfamily [SSF54631] (83-183)

Organism: NCBI:txid749906